Protein AF-A0AAD7MGI7-F1 (afdb_monomer)

pLDDT: mean 70.58, std 18.57, range [27.06, 91.81]

Structure (mmCIF, N/CA/C/O backbone):
data_AF-A0AAD7MGI7-F1
#
_entry.id   AF-A0AAD7MGI7-F1
#
loop_
_atom_site.group_PDB
_atom_site.id
_atom_site.type_symbol
_atom_site.label_atom_id
_atom_site.label_alt_id
_atom_site.label_comp_id
_atom_site.label_asym_id
_atom_site.label_entity_id
_atom_site.label_seq_id
_atom_site.pdbx_PDB_ins_code
_atom_site.Cartn_x
_atom_site.Cartn_y
_atom_site.Cartn_z
_atom_site.occupancy
_atom_site.B_iso_or_equiv
_atom_site.auth_seq_id
_atom_site.auth_comp_id
_atom_site.auth_asym_id
_atom_site.auth_atom_id
_atom_site.pdbx_PDB_model_num
ATOM 1 N N . MET A 1 1 ? 14.040 19.014 -82.767 1.00 42.22 1 MET A N 1
ATOM 2 C CA . MET A 1 1 ? 14.674 19.646 -81.588 1.00 42.22 1 MET A CA 1
ATOM 3 C C . MET A 1 1 ? 13.771 19.453 -80.372 1.00 42.22 1 MET A C 1
ATOM 5 O O . MET A 1 1 ? 12.705 20.051 -80.348 1.00 42.22 1 MET A O 1
ATOM 9 N N . PRO A 1 2 ? 14.133 18.595 -79.406 1.00 44.44 2 PRO A N 1
ATOM 10 C CA . PRO A 1 2 ? 13.416 18.462 -78.137 1.00 44.44 2 PRO A CA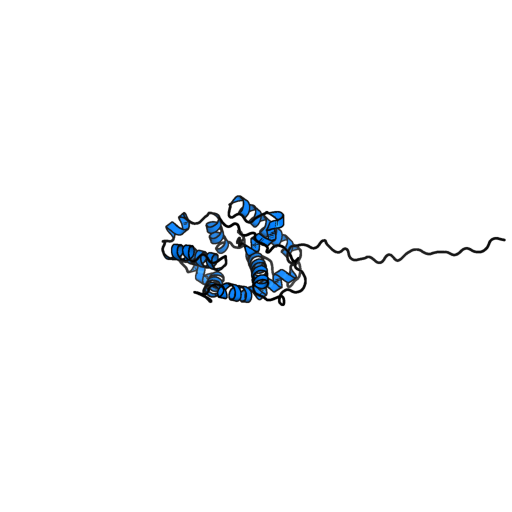 1
ATOM 11 C C . PRO A 1 2 ? 14.050 19.358 -77.050 1.00 44.44 2 PRO A C 1
ATOM 13 O O . PRO A 1 2 ? 15.279 19.468 -77.009 1.00 44.44 2 PRO A O 1
ATOM 16 N N . PRO A 1 3 ? 13.279 19.979 -76.136 1.00 37.91 3 PRO A N 1
ATOM 17 C CA . PRO A 1 3 ? 13.855 20.735 -75.034 1.00 37.91 3 PRO A CA 1
ATOM 18 C C . PRO A 1 3 ? 13.973 19.905 -73.741 1.00 37.91 3 PRO A C 1
ATOM 20 O O . PRO A 1 3 ? 13.001 19.416 -73.181 1.00 37.91 3 PRO A O 1
ATOM 23 N N . ARG A 1 4 ? 15.227 19.814 -73.284 1.00 35.62 4 ARG A N 1
ATOM 24 C CA . ARG A 1 4 ? 15.749 19.930 -71.906 1.00 35.62 4 ARG A CA 1
ATOM 25 C C . ARG A 1 4 ? 15.100 19.143 -70.744 1.00 35.62 4 ARG A C 1
ATOM 27 O O . ARG A 1 4 ? 14.071 19.507 -70.187 1.00 35.62 4 ARG A O 1
ATOM 34 N N . LYS A 1 5 ? 15.881 18.166 -70.258 1.00 40.53 5 LYS A N 1
ATOM 35 C CA . LYS A 1 5 ? 15.808 17.514 -68.937 1.00 40.53 5 LYS A CA 1
ATOM 36 C C . LYS A 1 5 ? 15.806 18.530 -67.778 1.00 40.53 5 LYS A C 1
ATOM 38 O O . LYS A 1 5 ? 16.633 19.441 -67.761 1.00 40.53 5 LYS A O 1
ATOM 43 N N . LYS A 1 6 ? 14.991 18.279 -66.747 1.00 39.22 6 LYS A N 1
ATOM 44 C CA . LYS A 1 6 ? 15.257 18.700 -65.359 1.00 39.22 6 LYS A CA 1
ATOM 45 C C . LYS A 1 6 ? 15.211 17.472 -64.446 1.00 39.22 6 LYS A C 1
ATOM 47 O O . LYS A 1 6 ? 14.197 16.786 -64.380 1.00 39.22 6 LYS A O 1
ATOM 52 N N . GLN A 1 7 ? 16.331 17.203 -63.775 1.00 35.44 7 GLN A N 1
ATOM 53 C CA . GLN A 1 7 ? 16.455 16.251 -62.670 1.00 35.44 7 GLN A CA 1
ATOM 54 C C . GLN A 1 7 ? 15.623 16.726 -61.470 1.00 35.44 7 GLN A C 1
ATOM 56 O O . GLN A 1 7 ? 15.672 17.903 -61.117 1.00 35.44 7 GLN A O 1
ATOM 61 N N . LYS A 1 8 ? 14.922 15.801 -60.806 1.00 33.66 8 LYS A N 1
ATOM 62 C CA . LYS A 1 8 ? 14.479 15.951 -59.414 1.00 33.66 8 LYS A CA 1
ATOM 63 C C . LYS A 1 8 ? 15.204 14.894 -58.586 1.00 33.66 8 LYS A C 1
ATOM 65 O O . LYS A 1 8 ? 14.991 13.701 -58.774 1.00 33.66 8 LYS A O 1
ATOM 70 N N . THR A 1 9 ? 16.105 15.354 -57.731 1.00 31.95 9 THR A N 1
ATOM 71 C CA . THR A 1 9 ? 16.811 14.563 -56.723 1.00 31.95 9 THR A CA 1
ATOM 72 C C . THR A 1 9 ? 15.870 14.226 -55.570 1.00 31.95 9 THR A C 1
ATOM 74 O O . THR A 1 9 ? 15.096 15.071 -55.121 1.00 31.95 9 THR A O 1
ATOM 77 N N . ALA A 1 10 ? 15.946 12.979 -55.114 1.00 33.56 10 ALA A N 1
ATOM 78 C CA . ALA A 1 10 ? 15.315 12.476 -53.903 1.00 33.56 10 ALA A CA 1
ATOM 79 C C . ALA A 1 10 ? 16.153 12.803 -52.652 1.00 33.56 10 ALA A C 1
ATOM 81 O O . ALA A 1 10 ? 17.334 13.125 -52.766 1.00 33.56 10 ALA A O 1
ATOM 82 N N . SER A 1 11 ? 15.533 12.582 -51.489 1.00 30.45 11 SER A N 1
ATOM 83 C CA . SER A 1 11 ? 16.108 12.441 -50.139 1.00 30.45 11 SER A CA 1
ATOM 84 C C . SER A 1 11 ? 15.842 13.609 -49.189 1.00 30.45 11 SER A C 1
ATOM 86 O O . SER A 1 11 ? 16.275 14.736 -49.407 1.00 30.45 11 SER A O 1
ATOM 88 N N . GLY A 1 12 ? 15.125 13.292 -48.108 1.00 27.48 12 GLY A N 1
ATOM 89 C CA . GLY A 1 12 ? 14.870 14.197 -46.992 1.00 27.48 12 GLY A CA 1
ATOM 90 C C . GLY A 1 12 ? 13.620 13.872 -46.171 1.00 27.48 12 GLY A C 1
ATOM 91 O O . GLY A 1 12 ? 12.964 14.800 -45.708 1.00 27.48 12 GLY A O 1
ATOM 92 N N . SER A 1 13 ? 13.244 12.598 -45.987 1.00 31.80 13 SER A N 1
ATOM 93 C CA . SER A 1 13 ? 12.186 12.254 -45.026 1.00 31.80 13 SER A CA 1
ATOM 94 C C . SER A 1 13 ? 12.749 12.301 -43.610 1.00 31.80 13 SER A C 1
ATOM 96 O O . SER A 1 13 ? 13.390 11.372 -43.128 1.00 31.80 13 SER A O 1
ATOM 98 N N . LYS A 1 14 ? 12.512 13.447 -42.975 1.00 30.83 14 LYS A N 1
ATOM 99 C CA . LYS A 1 14 ? 12.688 13.728 -41.553 1.00 30.83 14 LYS A CA 1
ATOM 100 C C . LYS A 1 14 ? 11.911 12.688 -40.738 1.00 30.83 14 LYS A C 1
ATOM 102 O O . LYS A 1 14 ? 10.694 12.595 -40.866 1.00 30.83 14 LYS A O 1
ATOM 107 N N . ALA A 1 15 ? 12.623 11.910 -39.927 1.00 30.61 15 ALA A N 1
ATOM 108 C CA . ALA A 1 15 ? 12.025 10.990 -38.971 1.00 30.61 15 ALA A CA 1
ATOM 109 C C . ALA A 1 15 ? 11.165 11.780 -37.971 1.00 30.61 15 ALA A C 1
ATOM 111 O O . ALA A 1 15 ? 11.670 12.597 -37.201 1.00 30.61 15 ALA A O 1
ATOM 112 N N . THR A 1 16 ? 9.855 11.565 -38.017 1.00 32.03 16 THR A N 1
ATOM 113 C CA . THR A 1 16 ? 8.923 11.931 -36.949 1.00 32.03 16 THR A CA 1
ATOM 114 C C . THR A 1 16 ? 9.131 10.985 -35.766 1.00 32.03 16 THR A C 1
ATOM 116 O O . THR A 1 16 ? 9.222 9.775 -35.990 1.00 32.03 16 THR A O 1
ATOM 119 N N . PRO A 1 17 ? 9.191 11.486 -34.519 1.00 37.25 17 PRO A N 1
ATOM 120 C CA . PRO A 1 17 ? 9.257 10.618 -33.358 1.00 37.25 17 PRO A CA 1
ATOM 121 C C . PRO A 1 17 ? 7.913 9.898 -33.225 1.00 37.25 17 PRO A C 1
ATOM 123 O O . PRO A 1 17 ? 6.851 10.521 -33.237 1.00 37.25 17 PRO A O 1
ATOM 126 N N . VAL A 1 18 ? 7.979 8.572 -33.166 1.00 36.12 18 VAL A N 1
ATOM 127 C CA . VAL A 1 18 ? 6.843 7.686 -32.917 1.00 36.12 18 VAL A CA 1
ATOM 128 C C . VAL A 1 18 ? 6.299 8.034 -31.535 1.00 36.12 18 VAL A C 1
ATOM 130 O O . VAL A 1 18 ? 6.964 7.784 -30.534 1.00 36.12 18 VAL A O 1
ATOM 133 N N . SER A 1 19 ? 5.116 8.650 -31.471 1.00 37.88 19 SER A N 1
ATOM 134 C CA . SER A 1 19 ? 4.410 8.810 -30.204 1.00 37.88 19 SER A CA 1
ATOM 135 C C . SER A 1 19 ? 3.973 7.423 -29.749 1.00 37.88 19 SER A C 1
ATOM 137 O O . SER A 1 19 ? 3.127 6.794 -30.393 1.00 37.88 19 SER A O 1
ATOM 139 N N . GLU A 1 20 ? 4.571 6.930 -28.670 1.00 34.94 20 GLU A N 1
ATOM 140 C CA . GLU A 1 20 ? 4.068 5.751 -27.977 1.00 34.94 20 GLU A CA 1
ATOM 141 C C . GLU A 1 20 ? 2.578 5.958 -27.642 1.00 34.94 20 GLU A C 1
ATOM 143 O O . GLU A 1 20 ? 2.170 7.081 -27.323 1.00 34.94 20 GLU A O 1
ATOM 148 N N . PRO A 1 21 ? 1.733 4.917 -27.751 1.00 37.25 21 PRO A N 1
ATOM 149 C CA . PRO A 1 21 ? 0.331 5.033 -27.369 1.00 37.25 21 PRO A CA 1
ATOM 150 C C . PRO A 1 21 ? 0.250 5.512 -25.911 1.00 37.25 21 PRO A C 1
ATOM 152 O O . PRO A 1 21 ? 1.037 5.029 -25.091 1.00 37.25 21 PRO A O 1
ATOM 155 N N . PRO A 1 22 ? -0.675 6.430 -25.565 1.00 42.47 22 PRO A N 1
ATOM 156 C CA . PRO A 1 22 ? -0.759 6.976 -24.219 1.00 42.47 22 PRO A CA 1
ATOM 157 C C . PRO A 1 22 ? -0.944 5.821 -23.242 1.00 42.47 22 PRO A C 1
ATOM 159 O O . PRO A 1 22 ? -1.949 5.107 -23.252 1.00 42.47 22 PRO A O 1
ATOM 162 N N . THR A 1 23 ? 0.082 5.581 -22.435 1.00 54.16 23 THR A N 1
ATOM 163 C CA . THR A 1 23 ? 0.009 4.579 -21.391 1.00 54.16 23 THR A CA 1
ATOM 164 C C . THR A 1 23 ? -0.830 5.185 -20.276 1.00 54.16 23 THR A C 1
ATOM 166 O O . THR A 1 23 ? -0.406 6.088 -19.575 1.00 54.16 23 THR A O 1
ATOM 169 N N . ASP A 1 24 ? -2.050 4.680 -20.094 1.00 70.44 24 ASP A N 1
ATOM 170 C CA . ASP A 1 24 ? -2.966 5.081 -19.012 1.00 70.44 24 ASP A CA 1
ATOM 171 C C . ASP A 1 24 ? -2.383 4.972 -17.589 1.00 70.44 24 ASP A C 1
ATOM 173 O O . ASP A 1 24 ? -2.993 5.419 -16.616 1.00 70.44 24 ASP A O 1
ATOM 177 N N . PHE A 1 25 ? -1.225 4.331 -17.446 1.00 81.50 25 PHE A N 1
ATOM 178 C CA . PHE A 1 25 ? -0.554 4.150 -16.174 1.00 81.50 25 PHE A CA 1
ATOM 179 C C . PHE A 1 25 ? 0.445 5.293 -15.933 1.00 81.50 25 PHE A C 1
ATOM 181 O O . PHE A 1 25 ? 1.212 5.591 -16.844 1.00 81.50 25 PHE A O 1
ATOM 188 N N . PRO A 1 26 ? 0.502 5.879 -14.720 1.00 85.62 26 PRO A N 1
ATOM 189 C CA . PRO A 1 26 ? 1.427 6.963 -14.395 1.00 85.62 26 PRO A CA 1
ATOM 190 C C . PRO A 1 26 ? 2.874 6.675 -14.813 1.00 85.62 26 PRO A C 1
ATOM 192 O O . PRO A 1 26 ? 3.389 5.584 -14.550 1.00 85.62 26 PRO A O 1
ATOM 195 N N . SER A 1 27 ? 3.530 7.666 -15.424 1.00 87.75 27 SER A N 1
ATOM 196 C CA . SER A 1 27 ? 4.950 7.589 -15.776 1.00 87.75 27 SER A CA 1
ATOM 197 C C . SER A 1 27 ? 5.830 7.457 -14.527 1.00 87.75 27 SER A C 1
ATOM 199 O O . SER A 1 27 ? 5.437 7.854 -13.426 1.00 87.75 27 SER A O 1
ATOM 201 N N . ALA A 1 28 ? 7.047 6.925 -14.683 1.00 86.19 28 ALA A N 1
ATOM 202 C CA . ALA A 1 28 ? 7.986 6.773 -13.569 1.00 86.19 28 ALA A CA 1
ATOM 203 C C . ALA A 1 28 ? 8.279 8.116 -12.870 1.00 86.19 28 ALA A C 1
ATOM 205 O O . ALA A 1 28 ? 8.269 8.182 -11.644 1.00 86.19 28 ALA A O 1
ATOM 206 N N . ALA A 1 29 ? 8.440 9.201 -13.637 1.00 85.69 29 ALA A N 1
ATOM 207 C CA . ALA A 1 29 ? 8.654 10.545 -13.097 1.00 85.69 29 ALA A CA 1
ATOM 208 C C . ALA A 1 29 ? 7.464 11.034 -12.254 1.00 85.69 29 ALA A C 1
ATOM 210 O O . ALA A 1 29 ? 7.646 11.585 -11.165 1.00 85.69 29 ALA A O 1
ATOM 211 N N . LEU A 1 30 ? 6.236 10.785 -12.723 1.00 87.62 30 LEU A N 1
ATOM 212 C CA . LEU A 1 30 ? 5.025 11.132 -11.985 1.00 87.62 30 LEU A CA 1
ATOM 213 C C . LEU A 1 30 ? 4.899 10.318 -10.692 1.00 87.62 30 LEU A C 1
ATOM 215 O O . LEU A 1 30 ? 4.520 10.868 -9.658 1.00 87.62 30 LEU A O 1
ATOM 219 N N . LEU A 1 31 ? 5.231 9.025 -10.734 1.00 89.75 31 LEU A N 1
ATOM 220 C CA . LEU A 1 31 ? 5.230 8.164 -9.553 1.00 89.75 31 LEU A CA 1
ATOM 221 C C . LEU A 1 31 ? 6.250 8.640 -8.512 1.00 89.75 31 LEU A C 1
ATOM 223 O O . LEU A 1 31 ? 5.910 8.696 -7.332 1.00 89.75 31 LEU A O 1
ATOM 227 N N . THR A 1 32 ? 7.462 9.019 -8.927 1.00 89.44 32 THR A N 1
ATOM 228 C CA . THR A 1 32 ? 8.490 9.556 -8.021 1.00 89.44 32 THR A CA 1
ATOM 229 C C . THR A 1 32 ? 8.020 10.848 -7.357 1.00 89.44 32 THR A C 1
ATOM 231 O O . THR A 1 32 ? 8.007 10.937 -6.130 1.00 89.44 32 THR A O 1
ATOM 234 N N . ARG A 1 33 ? 7.516 11.814 -8.137 1.00 89.00 33 ARG A N 1
ATOM 235 C CA . ARG A 1 33 ? 6.973 13.075 -7.599 1.00 89.00 33 ARG A CA 1
ATOM 236 C C . ARG A 1 33 ? 5.797 12.838 -6.648 1.00 89.00 33 ARG A C 1
ATOM 238 O O . ARG A 1 33 ? 5.669 13.500 -5.620 1.00 89.00 33 ARG A O 1
ATOM 245 N N . ALA A 1 34 ? 4.918 11.893 -6.975 1.00 89.00 34 ALA A N 1
ATOM 246 C CA . ALA A 1 34 ? 3.800 11.541 -6.108 1.00 89.00 34 ALA A CA 1
ATOM 247 C C . ALA A 1 34 ? 4.263 10.893 -4.797 1.00 89.00 34 ALA A C 1
ATOM 249 O O . ALA A 1 34 ? 3.661 11.137 -3.751 1.00 89.00 34 ALA A O 1
ATOM 250 N N . LEU A 1 35 ? 5.331 10.094 -4.838 1.00 89.94 35 LEU A N 1
ATOM 251 C CA . LEU A 1 35 ? 5.918 9.481 -3.652 1.00 89.94 35 LEU A CA 1
ATOM 252 C C . LEU A 1 35 ? 6.493 10.536 -2.695 1.00 89.94 35 LEU A C 1
ATOM 254 O O . LEU A 1 35 ? 6.262 10.439 -1.492 1.00 89.94 35 LEU A O 1
ATOM 258 N N . GLU A 1 36 ? 7.158 11.572 -3.210 1.00 89.69 36 GLU A N 1
ATOM 259 C CA . GLU A 1 36 ? 7.633 12.716 -2.408 1.00 89.69 36 GLU A CA 1
ATOM 260 C C . GLU A 1 36 ? 6.476 13.474 -1.738 1.00 89.69 36 GLU A C 1
ATOM 262 O O . GLU A 1 36 ? 6.577 13.925 -0.598 1.00 89.69 36 GLU A O 1
ATOM 267 N N . GLN A 1 37 ? 5.336 13.563 -2.423 1.00 89.31 37 GLN A N 1
ATOM 268 C CA . GLN A 1 37 ? 4.115 14.208 -1.934 1.00 89.31 37 GLN A CA 1
ATOM 269 C C . GLN A 1 37 ? 3.265 13.304 -1.018 1.00 89.31 37 GLN A C 1
ATOM 271 O O . GLN A 1 37 ? 2.213 13.733 -0.531 1.00 89.31 37 GLN A O 1
ATOM 276 N N . TYR A 1 38 ? 3.686 12.065 -0.744 1.00 90.69 38 TYR A N 1
ATOM 277 C CA . TYR A 1 38 ? 2.930 11.118 0.084 1.00 90.69 38 TYR A CA 1
ATOM 278 C C . TYR A 1 38 ? 2.583 11.652 1.491 1.00 90.69 38 TYR A C 1
ATOM 280 O O . TYR A 1 38 ? 1.422 11.518 1.889 1.00 90.69 38 TYR A O 1
ATOM 288 N N . PRO A 1 39 ? 3.487 12.325 2.239 1.00 89.94 39 PRO A N 1
ATOM 289 C CA . PRO A 1 39 ? 3.137 12.905 3.540 1.00 89.94 39 PRO A CA 1
ATOM 290 C C . PRO A 1 39 ? 2.038 13.973 3.440 1.00 89.94 39 PRO A C 1
ATOM 292 O O . PRO A 1 39 ? 1.142 14.041 4.286 1.00 89.94 39 PRO A O 1
ATOM 295 N N . HIS A 1 40 ? 2.060 14.779 2.374 1.00 88.25 40 HIS A N 1
ATOM 296 C CA . HIS A 1 40 ? 1.028 15.780 2.120 1.00 88.25 40 HIS A CA 1
ATOM 297 C C . HIS A 1 40 ? -0.318 15.118 1.795 1.00 88.25 40 HIS A C 1
ATOM 299 O O . HIS A 1 40 ? -1.343 15.464 2.389 1.00 88.25 40 HIS A O 1
ATOM 305 N N . ALA A 1 41 ? -0.310 14.099 0.931 1.00 88.50 41 ALA A N 1
ATOM 306 C CA . ALA A 1 41 ? -1.485 13.288 0.626 1.00 88.50 41 ALA A CA 1
ATOM 307 C C . ALA A 1 41 ? -2.084 12.646 1.892 1.00 88.50 41 ALA A C 1
ATOM 309 O O . ALA A 1 41 ? -3.298 12.695 2.100 1.00 88.50 41 ALA A O 1
ATOM 310 N N . LEU A 1 42 ? -1.256 12.104 2.788 1.00 88.38 42 LEU A N 1
ATOM 311 C CA . LEU A 1 42 ? -1.724 11.571 4.068 1.00 88.38 42 LEU A CA 1
ATOM 312 C C . LEU A 1 42 ? -2.387 12.635 4.938 1.00 88.38 42 LEU A C 1
ATOM 314 O O . LEU A 1 42 ? -3.449 12.366 5.493 1.00 88.38 42 LEU A O 1
ATOM 318 N N . SER A 1 43 ? -1.816 13.839 5.032 1.00 87.50 43 SER A N 1
ATOM 319 C CA . SER A 1 43 ? -2.428 14.942 5.784 1.00 87.50 43 SER A CA 1
ATOM 320 C C . SER A 1 43 ? -3.808 15.305 5.229 1.00 87.50 43 SER A C 1
ATOM 322 O O . SER A 1 43 ? -4.761 15.466 5.993 1.00 87.50 43 SER A O 1
ATOM 324 N N . LEU A 1 44 ? -3.954 15.365 3.900 1.00 87.69 44 LEU A N 1
ATOM 325 C CA . LEU A 1 44 ? -5.241 15.622 3.247 1.00 87.69 44 LEU A CA 1
ATOM 326 C C . LEU A 1 44 ? -6.265 14.523 3.553 1.00 87.69 44 LEU A C 1
ATOM 328 O O . LEU A 1 44 ? -7.394 14.831 3.932 1.00 87.69 44 LEU A O 1
ATOM 332 N N . ARG A 1 45 ? -5.867 13.248 3.456 1.00 85.62 45 ARG A N 1
ATOM 333 C CA . ARG A 1 45 ? -6.744 12.116 3.795 1.00 85.62 45 ARG A CA 1
ATOM 334 C C . ARG A 1 45 ? -7.107 12.101 5.278 1.00 85.62 45 ARG A C 1
ATOM 336 O O . ARG A 1 45 ? -8.242 11.795 5.625 1.00 85.62 45 ARG A O 1
ATOM 343 N N . SER A 1 46 ? -6.164 12.440 6.149 1.00 85.50 46 SER A N 1
ATOM 344 C CA . SER A 1 46 ? -6.371 12.471 7.596 1.00 85.50 46 SER A CA 1
ATOM 345 C C . SER A 1 46 ? -7.394 13.544 7.988 1.00 85.50 46 SER A C 1
ATOM 347 O O . SER A 1 46 ? -8.285 13.275 8.790 1.00 85.50 46 SER A O 1
ATOM 349 N N . LYS A 1 47 ? -7.370 14.711 7.329 1.00 82.69 47 LYS A N 1
ATOM 350 C CA . LYS A 1 47 ? -8.362 15.787 7.514 1.00 82.69 47 LYS A CA 1
ATOM 351 C C . LYS A 1 47 ? -9.788 15.411 7.090 1.00 82.69 47 LYS A C 1
ATOM 353 O O . LYS A 1 47 ? -10.727 16.034 7.575 1.00 82.69 47 LYS A O 1
ATOM 358 N N . GLU A 1 48 ? -9.984 14.396 6.240 1.00 80.25 48 GLU A N 1
ATOM 359 C CA . GLU A 1 48 ? -11.335 13.878 5.953 1.00 80.25 48 GLU A CA 1
ATOM 360 C C . GLU A 1 48 ? -11.985 13.231 7.188 1.00 80.25 48 GLU A C 1
ATOM 362 O O . GLU A 1 48 ? -13.212 13.144 7.276 1.00 80.25 48 GLU A O 1
ATOM 367 N N . HIS A 1 49 ? -11.186 12.778 8.159 1.00 71.31 49 HIS A N 1
ATOM 368 C CA . HIS A 1 49 ? -11.685 12.195 9.401 1.00 71.31 49 HIS A CA 1
ATOM 369 C C . HIS A 1 49 ? -11.921 13.290 10.442 1.00 71.31 49 HIS A C 1
ATOM 371 O O . HIS A 1 49 ? -11.042 13.634 11.229 1.00 71.31 49 HIS A O 1
ATOM 377 N N . THR A 1 50 ? -13.152 13.798 10.491 1.00 62.12 50 THR A N 1
ATOM 378 C CA . THR A 1 50 ? -13.561 14.912 11.370 1.00 62.12 50 THR A CA 1
ATOM 379 C C . THR A 1 50 ? -13.314 14.678 12.863 1.00 62.12 50 THR A C 1
ATOM 381 O O . THR A 1 50 ? -13.138 15.636 13.607 1.00 62.12 50 THR A O 1
ATOM 384 N N . LYS A 1 51 ? -13.289 13.419 13.318 1.00 70.38 51 LYS A N 1
ATOM 385 C CA . LYS A 1 51 ? -13.101 13.067 14.737 1.00 70.38 51 LYS A CA 1
ATOM 386 C C . LYS A 1 51 ? -11.640 12.860 15.148 1.00 70.38 51 LYS A C 1
ATOM 388 O O . LYS A 1 51 ? -11.363 12.835 16.340 1.00 70.38 51 LYS A O 1
ATOM 393 N N . ALA A 1 52 ? -10.726 12.657 14.198 1.00 71.38 52 ALA A N 1
ATOM 394 C CA . ALA A 1 52 ? -9.342 12.286 14.498 1.00 71.38 52 ALA A CA 1
ATOM 395 C C . ALA A 1 52 ? -8.378 12.720 13.371 1.00 71.38 52 ALA A C 1
ATOM 397 O O . ALA A 1 52 ? -7.795 11.870 12.692 1.00 71.38 52 ALA A O 1
ATOM 398 N N . PRO A 1 53 ? -8.189 14.037 13.164 1.00 73.75 53 PRO A N 1
ATOM 399 C CA . PRO A 1 53 ? -7.515 14.582 11.984 1.00 73.75 53 PRO A CA 1
ATOM 400 C C . PRO A 1 53 ? -6.013 14.281 11.893 1.00 73.75 53 PRO A C 1
ATOM 402 O O . PRO A 1 53 ? -5.448 14.470 10.821 1.00 73.75 53 PRO A O 1
ATOM 405 N N . ASN A 1 54 ? -5.371 13.781 12.956 1.00 81.12 54 ASN A N 1
ATOM 406 C CA . ASN A 1 54 ? -3.942 13.413 12.978 1.00 81.12 54 ASN A CA 1
ATOM 407 C C . ASN A 1 54 ? -3.701 11.906 13.176 1.00 81.12 54 ASN A C 1
ATOM 409 O O . ASN A 1 54 ? -2.569 11.429 13.105 1.00 81.12 54 ASN A O 1
ATOM 413 N N . GLN A 1 55 ? -4.761 11.127 13.400 1.00 82.31 55 GLN A N 1
ATOM 414 C CA . GLN A 1 55 ? -4.615 9.714 13.738 1.00 82.31 55 GLN A CA 1
ATOM 415 C C . GLN A 1 55 ? -3.988 8.918 12.587 1.00 82.31 55 GLN A C 1
ATOM 417 O O . GLN A 1 55 ? -3.178 8.028 12.824 1.00 82.31 55 GLN A O 1
ATOM 422 N N . LEU A 1 56 ? -4.323 9.233 11.332 1.00 85.00 56 LEU A N 1
ATOM 423 C CA . LEU A 1 56 ? -3.760 8.512 10.190 1.00 85.00 56 LEU A CA 1
ATOM 424 C C . LEU A 1 56 ? -2.260 8.791 10.019 1.00 85.00 56 LEU A C 1
ATOM 426 O O . LEU A 1 56 ? -1.511 7.869 9.710 1.00 85.00 56 LEU A O 1
ATOM 430 N N . THR A 1 57 ? -1.819 10.030 10.247 1.00 86.69 57 THR A N 1
ATOM 431 C CA . THR A 1 57 ? -0.398 10.402 10.162 1.00 86.69 57 THR A CA 1
ATOM 432 C C . THR A 1 57 ? 0.432 9.738 11.258 1.00 86.69 57 THR A C 1
ATOM 434 O O . THR A 1 57 ? 1.518 9.240 10.978 1.00 86.69 57 THR A O 1
ATOM 437 N N . GLU A 1 58 ? -0.096 9.646 12.481 1.00 87.06 58 GLU A N 1
ATOM 438 C CA . GLU A 1 58 ? 0.564 8.938 13.588 1.00 87.06 58 GLU A CA 1
ATOM 439 C C . GLU A 1 58 ? 0.661 7.431 13.326 1.00 87.06 58 GLU A C 1
ATOM 441 O O . GLU A 1 58 ? 1.710 6.820 13.541 1.00 87.06 58 GLU A O 1
ATOM 446 N N . LEU A 1 59 ? -0.417 6.832 12.812 1.00 84.56 59 LEU A N 1
ATOM 447 C CA . LEU A 1 59 ? -0.449 5.416 12.453 1.00 84.56 59 LEU A CA 1
ATOM 448 C C . LEU A 1 59 ? 0.510 5.090 11.299 1.00 84.56 59 LEU A C 1
ATOM 450 O O . LEU A 1 59 ? 1.103 4.013 11.285 1.00 84.56 59 LEU A O 1
ATOM 454 N N . ASP A 1 60 ? 0.681 5.999 10.336 1.00 87.31 60 ASP A N 1
ATOM 455 C CA . ASP A 1 60 ? 1.641 5.812 9.244 1.00 87.31 60 ASP A CA 1
ATOM 456 C C . ASP A 1 60 ? 3.093 5.967 9.717 1.00 87.31 60 ASP A C 1
ATOM 458 O O . ASP A 1 60 ? 3.939 5.146 9.366 1.00 87.31 60 ASP A O 1
ATOM 462 N N . ALA A 1 61 ? 3.370 6.935 10.598 1.00 86.38 61 ALA A N 1
ATOM 463 C CA . ALA A 1 61 ? 4.682 7.082 11.231 1.00 86.38 61 ALA A CA 1
ATOM 464 C C . ALA A 1 61 ? 5.059 5.830 12.043 1.00 86.38 61 ALA A C 1
ATOM 466 O O . ALA A 1 61 ? 6.181 5.321 11.945 1.00 86.38 61 ALA A O 1
ATOM 467 N N . TRP A 1 62 ? 4.097 5.281 12.792 1.00 83.81 62 TRP A N 1
ATOM 468 C CA . TRP A 1 62 ? 4.244 3.991 13.464 1.00 83.81 62 TRP A CA 1
ATOM 469 C C . TRP A 1 62 ? 4.550 2.865 12.469 1.00 83.81 62 TRP A C 1
ATOM 471 O O . TRP A 1 62 ? 5.453 2.066 12.707 1.00 83.81 62 TRP A O 1
ATOM 481 N N . LEU A 1 63 ? 3.869 2.836 11.319 1.00 79.69 63 LEU A N 1
ATOM 482 C CA . LEU A 1 63 ? 4.098 1.831 10.283 1.00 79.69 63 LEU A CA 1
ATOM 483 C C . LEU A 1 63 ? 5.513 1.891 9.705 1.00 79.69 63 LEU A C 1
ATOM 485 O O . LEU A 1 63 ? 6.113 0.857 9.418 1.00 79.69 63 LEU A O 1
ATOM 489 N N . THR A 1 64 ? 6.050 3.091 9.506 1.00 80.31 64 THR A N 1
ATOM 490 C CA . THR A 1 64 ? 7.411 3.268 8.986 1.00 80.31 64 THR A CA 1
ATOM 491 C C . THR A 1 64 ? 8.489 2.901 9.998 1.00 80.31 64 THR A C 1
ATOM 493 O O . THR A 1 64 ? 9.584 2.518 9.597 1.00 80.31 64 THR A O 1
ATOM 496 N N . ASN A 1 65 ? 8.181 2.947 11.294 1.00 83.06 65 ASN A N 1
ATOM 497 C CA . ASN A 1 65 ? 9.129 2.608 12.345 1.00 83.06 65 ASN A CA 1
ATOM 498 C C . ASN A 1 65 ? 9.201 1.078 12.538 1.00 83.06 65 ASN A C 1
ATOM 500 O O . ASN A 1 65 ? 8.406 0.470 13.256 1.00 83.06 65 ASN A O 1
ATOM 504 N N . THR A 1 66 ? 10.141 0.428 11.848 1.00 73.56 66 THR A N 1
ATOM 505 C CA . THR A 1 66 ? 10.385 -1.025 11.933 1.00 73.56 66 THR A CA 1
ATOM 506 C C . THR A 1 66 ? 10.783 -1.482 13.332 1.00 73.56 66 THR A C 1
ATOM 508 O O . THR A 1 66 ? 10.333 -2.538 13.762 1.00 73.56 66 THR A O 1
ATOM 511 N N . GLU A 1 67 ? 11.578 -0.690 14.049 1.00 72.06 67 GLU A N 1
ATOM 512 C CA . GLU A 1 67 ? 12.073 -1.023 15.391 1.00 72.06 67 GLU A CA 1
ATOM 513 C C . GLU A 1 67 ? 10.938 -1.033 16.412 1.00 72.06 67 GLU A C 1
ATOM 515 O O . GLU A 1 67 ? 10.762 -2.001 17.150 1.00 72.06 67 GLU A O 1
ATOM 520 N N . LYS A 1 68 ? 10.094 0.004 16.386 1.00 71.94 68 LYS A N 1
ATOM 521 C CA . LYS A 1 68 ? 8.915 0.098 17.249 1.00 71.94 68 LYS A CA 1
ATOM 522 C C . LYS A 1 68 ? 7.935 -1.044 16.987 1.00 71.94 68 LYS A C 1
ATOM 524 O O . LYS A 1 68 ? 7.378 -1.591 17.929 1.00 71.94 68 LYS A O 1
ATOM 529 N N . ARG A 1 69 ? 7.768 -1.450 15.724 1.00 72.94 69 ARG A N 1
ATOM 530 C CA . ARG A 1 69 ? 6.938 -2.613 15.373 1.00 72.94 69 ARG A CA 1
ATOM 531 C C . ARG A 1 69 ? 7.542 -3.930 15.850 1.00 72.94 69 ARG A C 1
ATOM 533 O O . ARG A 1 69 ? 6.804 -4.781 16.325 1.00 72.94 69 ARG A O 1
ATOM 540 N N . ALA A 1 70 ? 8.856 -4.107 15.735 1.00 67.44 70 ALA A N 1
ATOM 541 C CA . ALA A 1 70 ? 9.532 -5.316 16.205 1.00 67.44 70 ALA A CA 1
ATOM 542 C C . ALA A 1 70 ? 9.479 -5.456 17.737 1.00 67.44 70 ALA A C 1
ATOM 544 O O . ALA A 1 70 ? 9.440 -6.572 18.247 1.00 67.44 70 ALA A O 1
ATOM 545 N N . ALA A 1 71 ? 9.443 -4.330 18.455 1.00 68.25 71 ALA A N 1
ATOM 546 C CA . ALA A 1 71 ? 9.295 -4.286 19.906 1.00 68.25 71 ALA A CA 1
ATOM 547 C C . ALA A 1 71 ? 7.845 -4.492 20.389 1.00 68.25 71 ALA A C 1
ATOM 549 O O . ALA A 1 71 ? 7.623 -4.745 21.574 1.00 68.25 71 ALA A O 1
ATOM 550 N N . GLU A 1 72 ? 6.851 -4.371 19.505 1.00 69.31 72 GLU A N 1
ATOM 551 C CA . GLU A 1 72 ? 5.445 -4.505 19.872 1.00 69.31 72 GLU A CA 1
ATOM 552 C C . GLU A 1 72 ? 4.957 -5.956 19.846 1.00 69.31 72 GLU A C 1
ATOM 554 O O . GLU A 1 72 ? 5.327 -6.780 19.009 1.00 69.31 72 GLU A O 1
ATOM 559 N N . GLN A 1 73 ? 4.055 -6.263 20.777 1.00 62.31 73 GLN A N 1
ATOM 560 C CA . GLN A 1 73 ? 3.378 -7.553 20.833 1.00 62.31 73 GLN A CA 1
ATOM 561 C C . GLN A 1 73 ? 2.502 -7.749 19.587 1.00 62.31 73 GLN A C 1
ATOM 563 O O . GLN A 1 73 ? 1.889 -6.804 19.084 1.00 62.31 73 GLN A O 1
ATOM 568 N N . SER A 1 74 ? 2.379 -9.002 19.130 1.00 66.62 74 SER A N 1
ATOM 569 C CA . SER A 1 74 ? 1.572 -9.380 17.953 1.00 66.62 74 SER A CA 1
ATOM 570 C C . SER A 1 74 ? 0.147 -8.796 17.991 1.00 66.62 74 SER A C 1
ATOM 572 O O . SER A 1 74 ? -0.337 -8.278 16.983 1.00 66.62 74 SER A O 1
ATOM 574 N N . CYS A 1 75 ? -0.446 -8.735 19.190 1.00 55.22 75 CYS A N 1
ATOM 575 C CA . CYS A 1 75 ? -1.781 -8.192 19.443 1.00 55.22 75 CYS A CA 1
ATOM 576 C C . CYS A 1 75 ? -1.943 -6.695 19.223 1.00 55.22 75 CYS A C 1
ATOM 578 O O . CYS A 1 75 ? -3.003 -6.244 18.780 1.00 55.22 75 CYS A O 1
ATOM 580 N N . ILE A 1 76 ? -0.898 -5.921 19.480 1.00 64.06 76 ILE A N 1
ATOM 581 C CA . ILE A 1 76 ? -0.903 -4.481 19.243 1.00 64.06 76 ILE A CA 1
ATOM 582 C C . ILE A 1 76 ? -0.659 -4.222 17.753 1.00 64.06 76 ILE A C 1
ATOM 584 O O . ILE A 1 76 ? -1.322 -3.365 17.163 1.00 64.06 76 ILE A O 1
ATOM 588 N N . LEU A 1 77 ? 0.189 -5.035 17.114 1.00 67.62 77 LEU A N 1
ATOM 589 C CA . LEU A 1 77 ? 0.484 -4.949 15.683 1.00 67.62 77 LEU A CA 1
ATOM 590 C C . LEU A 1 77 ? -0.769 -5.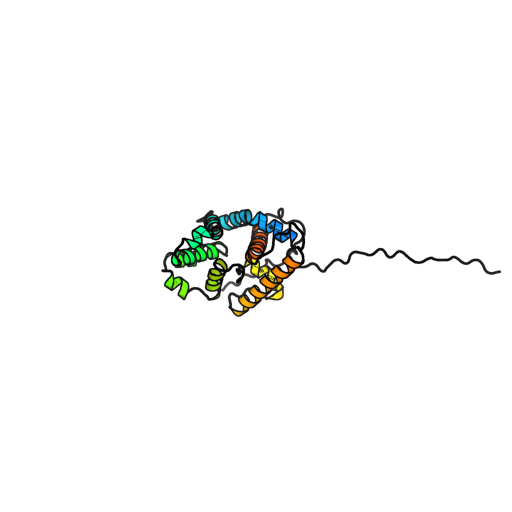151 14.821 1.00 67.62 77 LEU A C 1
ATOM 592 O O . LEU A 1 77 ? -1.013 -4.367 13.901 1.00 67.62 77 LEU A O 1
ATOM 596 N N . SER A 1 78 ? -1.591 -6.161 15.113 1.00 68.50 78 SER A N 1
ATOM 597 C CA . SER A 1 78 ? -2.787 -6.467 14.317 1.00 68.50 78 SER A CA 1
ATOM 598 C C . SER A 1 78 ? -3.900 -5.424 14.477 1.00 68.50 78 SER A C 1
ATOM 600 O O . SER A 1 78 ? -4.484 -4.990 13.477 1.00 68.50 78 SER A O 1
ATOM 602 N N . ALA A 1 79 ? -4.170 -4.963 15.702 1.00 72.81 79 ALA A N 1
ATOM 603 C CA . ALA A 1 79 ? -5.189 -3.949 15.973 1.00 72.81 79 ALA A CA 1
ATOM 604 C C . ALA A 1 79 ? -4.791 -2.570 15.421 1.00 72.81 79 ALA A C 1
ATOM 606 O O . ALA A 1 79 ? -5.607 -1.892 14.787 1.00 72.81 79 ALA A O 1
ATOM 607 N N . THR A 1 80 ? -3.535 -2.163 15.616 1.00 77.38 80 THR A N 1
ATOM 608 C CA . THR A 1 80 ? -2.999 -0.884 15.120 1.00 77.38 80 THR A CA 1
ATOM 609 C C . THR A 1 80 ? -2.937 -0.870 13.597 1.00 77.38 80 THR A C 1
ATOM 611 O O . THR A 1 80 ? -3.376 0.100 12.973 1.00 77.38 80 THR A O 1
ATOM 614 N N . LEU A 1 81 ? -2.530 -1.977 12.969 1.00 77.69 81 LEU A N 1
ATOM 615 C CA . LEU A 1 81 ? -2.582 -2.116 11.516 1.00 77.69 81 LEU A CA 1
ATOM 616 C C . LEU A 1 81 ? -4.011 -2.032 10.976 1.00 77.69 81 LEU A C 1
ATOM 618 O O . LEU A 1 81 ? -4.250 -1.378 9.959 1.00 77.69 81 LEU A O 1
ATOM 622 N N . MET A 1 82 ? -4.970 -2.695 11.622 1.00 77.38 82 MET A N 1
ATOM 623 C CA . MET A 1 82 ? -6.356 -2.668 11.160 1.00 77.38 82 MET A CA 1
ATOM 624 C C . MET A 1 82 ? -6.939 -1.255 11.256 1.00 77.38 82 MET A C 1
ATOM 626 O O . MET A 1 82 ? -7.608 -0.807 10.323 1.00 77.38 82 MET A O 1
ATOM 630 N N . LYS A 1 83 ? -6.617 -0.519 12.328 1.00 80.44 83 LYS A N 1
ATOM 631 C CA . LYS A 1 83 ? -6.941 0.910 12.450 1.00 80.44 83 LYS A CA 1
ATOM 632 C C . LYS A 1 83 ? -6.312 1.717 11.315 1.00 80.44 83 LYS A C 1
ATOM 634 O O . LYS A 1 83 ? -7.039 2.422 10.624 1.00 80.44 83 LYS A O 1
ATOM 639 N N . TRP A 1 84 ? -5.013 1.554 11.051 1.00 84.44 84 TRP A N 1
ATOM 640 C CA . TRP A 1 84 ? -4.338 2.245 9.944 1.00 84.44 84 TRP A CA 1
ATOM 641 C C . TRP A 1 84 ? -5.014 1.955 8.602 1.00 84.44 84 TRP A C 1
ATOM 643 O O . TRP A 1 84 ? -5.359 2.879 7.869 1.00 84.44 84 TRP A O 1
ATOM 653 N N . LYS A 1 85 ? -5.296 0.682 8.305 1.00 80.25 85 LYS A N 1
ATOM 654 C CA . LYS A 1 85 ? -5.926 0.251 7.051 1.00 80.25 85 LYS A CA 1
ATOM 655 C C . LYS A 1 85 ? -7.326 0.839 6.868 1.00 80.25 85 LYS A C 1
ATOM 657 O O . LYS A 1 85 ? -7.655 1.315 5.781 1.00 80.25 85 LYS A O 1
ATOM 662 N N . LEU A 1 86 ? -8.148 0.805 7.915 1.00 78.31 86 LEU A N 1
ATOM 663 C CA . LEU A 1 86 ? -9.508 1.349 7.887 1.00 78.31 86 LEU A CA 1
ATOM 664 C C . LEU A 1 86 ? -9.512 2.878 7.776 1.00 78.31 86 LEU A C 1
ATOM 666 O O . LEU A 1 86 ? -10.357 3.426 7.068 1.00 78.31 86 LEU A O 1
ATOM 670 N N . SER A 1 87 ? -8.558 3.557 8.415 1.00 80.62 87 SER A N 1
ATOM 671 C CA . SER A 1 87 ? -8.401 5.012 8.322 1.00 80.62 87 SER A CA 1
ATOM 672 C C . SER A 1 87 ? -7.833 5.455 6.971 1.00 80.62 87 SER A C 1
ATOM 674 O O . SER A 1 87 ? -8.178 6.533 6.486 1.00 80.62 87 SER A O 1
ATOM 676 N N . ARG A 1 88 ? -7.013 4.621 6.316 1.00 79.19 88 ARG A N 1
ATOM 677 C CA . ARG A 1 88 ? -6.491 4.908 4.974 1.00 79.19 88 ARG A CA 1
ATOM 678 C C . ARG A 1 88 ? -7.548 4.784 3.887 1.00 79.19 88 ARG A C 1
ATOM 680 O O . ARG A 1 88 ? -7.475 5.524 2.917 1.00 79.19 88 ARG A O 1
ATOM 687 N N . GLY A 1 89 ? -8.513 3.876 4.030 1.00 75.75 89 GLY A N 1
ATOM 688 C CA . GLY A 1 89 ? -9.626 3.673 3.095 1.00 75.75 89 GLY A CA 1
ATOM 689 C C . GLY A 1 89 ? -10.802 4.635 3.313 1.00 75.75 89 GLY A C 1
ATOM 690 O O . GLY A 1 89 ? -10.668 5.686 3.940 1.00 75.75 89 GLY A O 1
ATOM 691 N N . LYS A 1 90 ? -11.985 4.273 2.797 1.00 67.50 90 LYS A N 1
ATOM 692 C CA . LYS A 1 90 ? -13.240 4.946 3.170 1.00 67.50 90 LYS A CA 1
ATOM 693 C C . LYS A 1 90 ? -13.475 4.738 4.668 1.00 67.50 90 LYS A C 1
ATOM 695 O O . LYS A 1 90 ? -13.519 3.590 5.104 1.00 67.50 90 LYS A O 1
ATOM 700 N N . SER A 1 91 ? -13.662 5.824 5.424 1.00 61.25 91 SER A N 1
ATOM 701 C CA . SER A 1 91 ? -13.919 5.756 6.867 1.00 61.25 91 SER A CA 1
ATOM 702 C C . SER A 1 91 ? -15.114 4.849 7.172 1.00 61.25 91 SER A C 1
ATOM 704 O O . SER A 1 91 ? -16.202 5.023 6.614 1.00 61.25 91 SER A O 1
ATOM 706 N N . ARG A 1 92 ? -14.902 3.855 8.042 1.00 67.19 92 ARG A N 1
ATOM 707 C CA . ARG A 1 92 ? -15.930 2.918 8.522 1.00 67.19 92 ARG A CA 1
ATOM 708 C C . ARG A 1 92 ? -15.941 2.942 10.054 1.00 67.19 92 ARG A C 1
ATOM 710 O O . ARG A 1 92 ? -15.371 2.042 10.673 1.00 67.19 92 ARG A O 1
ATOM 717 N N . PRO A 1 93 ? -16.563 3.961 10.678 1.00 64.75 93 PRO A N 1
ATOM 718 C CA . PRO A 1 93 ? -16.495 4.168 12.127 1.00 64.75 93 PRO A CA 1
ATOM 719 C C . PRO A 1 93 ? -17.019 2.968 12.927 1.00 64.75 93 PRO A C 1
ATOM 721 O O . PRO A 1 93 ? -16.426 2.611 13.940 1.00 64.75 93 PRO A O 1
ATOM 724 N N . THR A 1 94 ? -18.052 2.276 12.433 1.00 72.50 94 THR A N 1
ATOM 725 C CA . THR A 1 94 ? -18.585 1.054 13.059 1.00 72.50 94 THR A CA 1
ATOM 726 C C . THR A 1 94 ? -17.545 -0.069 13.121 1.00 72.50 94 THR A C 1
ATOM 728 O O . THR A 1 94 ? -17.412 -0.730 14.143 1.00 72.50 94 THR A O 1
ATOM 731 N N . LEU A 1 95 ? -16.753 -0.258 12.060 1.00 66.88 95 LEU A N 1
ATOM 732 C CA . LEU A 1 95 ? -15.691 -1.271 12.030 1.00 66.88 95 LEU A CA 1
ATOM 733 C C . LEU A 1 95 ? -14.505 -0.890 12.919 1.00 66.88 95 LEU A C 1
ATOM 735 O O . LEU A 1 95 ? -13.937 -1.764 13.563 1.00 66.88 95 LEU A O 1
ATOM 739 N N . LEU A 1 96 ? -14.154 0.397 12.998 1.00 71.06 96 LEU A N 1
ATOM 740 C CA . LEU A 1 96 ? -13.121 0.876 13.924 1.00 71.06 96 LEU A CA 1
ATOM 741 C C . LEU A 1 96 ? -13.524 0.649 15.389 1.00 71.06 96 LEU A C 1
ATOM 743 O O . LEU A 1 96 ? -12.698 0.198 16.180 1.00 71.06 96 LEU A O 1
ATOM 747 N N . GLY A 1 97 ? -14.794 0.896 15.730 1.00 72.50 97 GLY A N 1
ATOM 748 C CA . GLY A 1 97 ? -15.344 0.592 17.053 1.00 72.50 97 GLY A CA 1
ATOM 749 C C . GLY A 1 97 ? -15.292 -0.903 17.377 1.00 72.50 97 GLY A C 1
ATOM 750 O O . GLY A 1 97 ? -14.853 -1.279 18.459 1.00 72.50 97 GLY A O 1
ATOM 751 N N . LEU A 1 98 ? -15.636 -1.765 16.414 1.00 70.81 98 LEU A N 1
ATOM 752 C CA . LEU A 1 98 ? -15.529 -3.218 16.579 1.00 70.81 98 LEU A CA 1
ATOM 753 C C . LEU A 1 98 ? -14.078 -3.680 16.769 1.00 70.81 98 LEU A C 1
ATOM 755 O O . LEU A 1 98 ? -13.823 -4.525 17.618 1.00 70.81 98 LEU A O 1
ATOM 759 N N . VAL A 1 99 ? -13.115 -3.116 16.038 1.00 74.31 99 VAL A N 1
ATOM 760 C CA . VAL A 1 99 ? -11.687 -3.428 16.232 1.00 74.31 99 VAL A CA 1
ATOM 761 C C . VAL A 1 99 ? -11.200 -2.979 17.613 1.00 74.31 99 VAL A C 1
ATOM 763 O O . VAL A 1 99 ? -10.377 -3.658 18.212 1.00 74.31 99 VAL A O 1
ATOM 766 N N . ALA A 1 100 ? -11.701 -1.858 18.136 1.00 73.75 100 ALA A N 1
ATOM 767 C CA . ALA A 1 100 ? -11.345 -1.390 19.475 1.00 73.75 100 ALA A CA 1
ATOM 768 C C . ALA A 1 100 ? -11.980 -2.228 20.602 1.00 73.75 100 ALA A C 1
ATOM 770 O O . ALA A 1 100 ? -11.382 -2.350 21.665 1.00 73.75 100 ALA A O 1
ATOM 771 N N . ALA A 1 101 ? -13.168 -2.795 20.374 1.00 78.06 101 ALA A N 1
ATOM 772 C CA . ALA A 1 101 ? -13.941 -3.517 21.387 1.00 78.06 101 ALA A CA 1
ATOM 773 C C . ALA A 1 101 ? -13.657 -5.030 21.458 1.00 78.06 101 ALA A C 1
ATOM 775 O O . ALA A 1 101 ? -14.134 -5.686 22.381 1.00 78.06 101 ALA A O 1
ATOM 776 N N . ASN A 1 102 ? -12.929 -5.604 20.493 1.00 72.44 102 ASN A N 1
ATOM 777 C CA . ASN A 1 102 ? -12.705 -7.050 20.411 1.00 72.44 102 ASN A CA 1
ATOM 778 C C . ASN A 1 102 ? -11.242 -7.438 20.690 1.00 72.44 102 ASN A C 1
ATOM 780 O O . ASN A 1 102 ? -10.330 -6.737 20.252 1.00 72.44 102 ASN A O 1
ATOM 784 N N . PRO A 1 103 ? -10.990 -8.586 21.349 1.00 74.56 103 PRO A N 1
ATOM 785 C CA . PRO A 1 103 ? -9.646 -9.138 21.483 1.00 74.56 103 PRO A CA 1
ATOM 786 C C . PRO A 1 103 ? 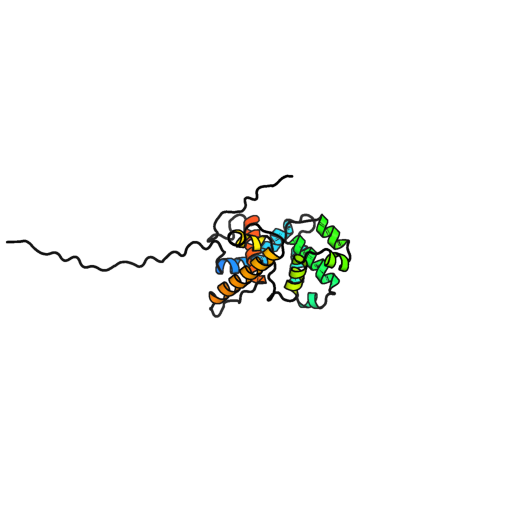-9.085 -9.577 20.122 1.00 74.56 103 PRO A C 1
ATOM 788 O O . PRO A 1 103 ? -9.825 -10.021 19.238 1.00 74.56 103 PRO A O 1
ATOM 791 N N . GLU A 1 104 ? -7.758 -9.523 19.972 1.00 66.38 104 GLU A N 1
ATOM 792 C CA . GLU A 1 104 ? -7.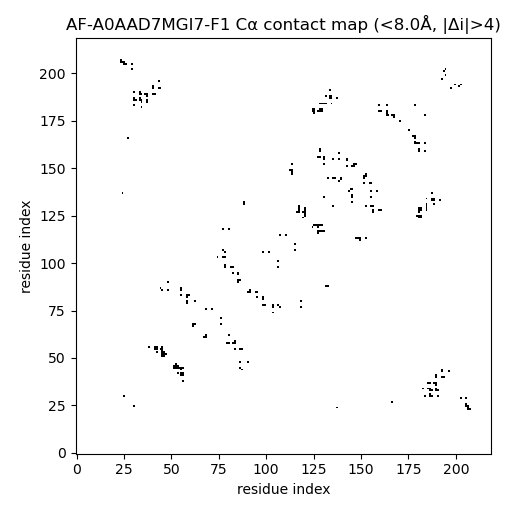067 -9.860 18.720 1.00 66.38 104 GLU A CA 1
ATOM 793 C C . GLU A 1 104 ? -7.477 -11.227 18.171 1.00 66.38 104 GLU A C 1
ATOM 795 O O . GLU A 1 104 ? -7.670 -11.366 16.970 1.00 66.38 104 GLU A O 1
ATOM 800 N N . THR A 1 105 ? -7.617 -12.247 19.014 1.00 68.88 105 THR A N 1
ATOM 801 C CA . THR A 1 105 ? -7.937 -13.604 18.550 1.00 68.88 105 THR A CA 1
ATOM 802 C C . THR A 1 105 ? -9.253 -13.644 17.772 1.00 68.88 105 THR A C 1
ATOM 804 O O . THR A 1 105 ? -9.370 -14.390 16.797 1.00 68.88 105 THR A O 1
ATOM 807 N N . LEU A 1 106 ? -10.222 -12.803 18.143 1.00 70.50 106 LEU A N 1
ATOM 808 C CA . LEU A 1 106 ? -11.472 -12.629 17.408 1.00 70.50 106 LEU A CA 1
ATOM 809 C C . LEU A 1 106 ? -11.276 -11.775 16.158 1.00 70.50 106 LEU A C 1
ATOM 811 O O . LEU A 1 106 ? -11.819 -12.118 15.112 1.00 70.50 106 LEU A O 1
ATOM 815 N N . ILE A 1 107 ? -10.444 -10.735 16.218 1.00 69.94 107 ILE A N 1
ATOM 816 C CA . ILE A 1 107 ? -10.088 -9.922 15.046 1.00 69.94 107 ILE A CA 1
ATOM 817 C C . ILE A 1 107 ? -9.375 -10.783 13.990 1.00 69.94 107 ILE A C 1
ATOM 819 O O . ILE A 1 107 ? -9.741 -10.754 12.820 1.00 69.94 107 ILE A O 1
ATOM 823 N N . LEU A 1 108 ? -8.411 -11.619 14.367 1.00 67.50 108 LEU A N 1
ATOM 824 C CA . LEU A 1 108 ? -7.700 -12.540 13.476 1.00 67.50 108 LEU A CA 1
ATOM 825 C C . LEU A 1 108 ? -8.615 -13.638 12.926 1.00 67.50 108 LEU A C 1
ATOM 827 O O . LEU A 1 108 ? -8.472 -14.040 11.771 1.00 67.50 108 LEU A O 1
ATOM 831 N N . LYS A 1 109 ? -9.581 -14.126 13.709 1.00 66.81 109 LYS A N 1
ATOM 832 C CA . LYS A 1 109 ? -10.581 -15.081 13.206 1.00 66.81 109 LYS A CA 1
ATOM 833 C C . LYS A 1 109 ? -11.557 -14.424 12.227 1.00 66.81 109 LYS A C 1
ATOM 835 O O . LYS A 1 109 ? -11.849 -15.017 11.194 1.00 66.81 109 LYS A O 1
ATOM 840 N N . ALA A 1 110 ? -12.005 -13.205 12.518 1.00 58.78 110 ALA A N 1
ATOM 841 C CA . ALA A 1 110 ? -12.985 -12.466 11.722 1.00 58.78 110 ALA A CA 1
ATOM 842 C C . ALA A 1 110 ? -12.378 -11.717 10.520 1.00 58.78 110 ALA A C 1
ATOM 844 O O . ALA A 1 110 ? -13.097 -11.318 9.604 1.00 58.78 110 ALA A O 1
ATOM 845 N N . THR A 1 111 ? -11.060 -11.507 10.493 1.00 67.00 111 THR A N 1
ATOM 846 C CA . THR A 1 111 ? -10.380 -10.846 9.375 1.00 67.00 111 THR A CA 1
ATOM 847 C C . THR A 1 111 ? -10.310 -11.770 8.167 1.00 67.00 111 THR A C 1
ATOM 849 O O . THR A 1 111 ? -9.880 -12.924 8.240 1.00 67.00 111 THR A O 1
ATOM 852 N N . SER A 1 112 ? -10.709 -11.233 7.014 1.00 66.25 112 SER A N 1
ATOM 853 C CA . SER A 1 112 ? -10.612 -11.942 5.742 1.00 66.25 112 SER A CA 1
ATOM 854 C C . SER A 1 112 ? -9.162 -12.320 5.431 1.00 66.25 112 SER A C 1
ATOM 856 O O . SER A 1 112 ? -8.216 -11.659 5.869 1.00 66.25 112 SER A O 1
ATOM 858 N N . THR A 1 113 ? -8.966 -13.348 4.606 1.00 65.88 113 THR A N 1
ATOM 859 C CA . THR A 1 113 ? -7.640 -13.748 4.105 1.00 65.88 113 THR A CA 1
ATOM 860 C C . THR A 1 113 ? -6.870 -12.561 3.516 1.00 65.88 113 THR A C 1
ATOM 862 O O . THR A 1 113 ? -5.665 -12.431 3.708 1.00 65.88 113 THR A O 1
ATOM 865 N N . LEU A 1 114 ? -7.574 -11.624 2.881 1.00 56.56 114 LEU A N 1
ATOM 866 C CA . LEU A 1 114 ? -7.013 -10.382 2.359 1.00 56.56 114 LEU A CA 1
ATOM 867 C C . LEU A 1 114 ? -6.503 -9.427 3.456 1.00 56.56 114 LEU A C 1
ATOM 869 O O . LEU A 1 114 ? -5.469 -8.778 3.292 1.00 56.56 114 LEU A O 1
ATOM 873 N N . ALA A 1 115 ? -7.211 -9.321 4.580 1.00 63.19 115 ALA A N 1
ATOM 874 C CA . ALA A 1 115 ? -6.748 -8.560 5.737 1.00 63.19 115 ALA A CA 1
ATOM 875 C C . ALA A 1 115 ? -5.545 -9.237 6.417 1.00 63.19 115 ALA A C 1
ATOM 877 O O . ALA A 1 115 ? -4.597 -8.546 6.775 1.00 63.19 115 ALA A O 1
ATOM 878 N N . LYS A 1 116 ? -5.504 -10.573 6.474 1.00 67.06 116 LYS A N 1
ATOM 879 C CA . LYS A 1 116 ? -4.331 -11.327 6.955 1.00 67.06 116 LYS A CA 1
ATOM 880 C C . LYS A 1 116 ? -3.105 -11.133 6.062 1.00 67.06 116 LYS A C 1
ATOM 882 O O . LYS A 1 116 ? -2.014 -10.889 6.559 1.00 67.06 116 LYS A O 1
ATOM 887 N N . ARG A 1 117 ? -3.273 -11.152 4.737 1.00 65.38 117 ARG A N 1
ATOM 888 C CA . ARG A 1 117 ? -2.179 -10.856 3.793 1.00 65.38 117 ARG A CA 1
ATOM 889 C C . ARG A 1 117 ? -1.632 -9.444 3.960 1.00 65.38 117 ARG A C 1
ATOM 891 O O . ARG A 1 117 ? -0.432 -9.254 3.879 1.00 65.38 117 ARG A O 1
ATOM 898 N N . SER A 1 118 ? -2.494 -8.480 4.273 1.00 62.12 118 SER A N 1
ATOM 899 C CA . SER A 1 118 ? -2.068 -7.121 4.615 1.00 62.12 118 SER A CA 1
ATOM 900 C C . SER A 1 118 ? -1.188 -7.057 5.864 1.00 62.12 118 SER A C 1
ATOM 902 O O . SER A 1 118 ? -0.329 -6.186 5.934 1.00 62.12 118 SER A O 1
ATOM 904 N N . LEU A 1 119 ? -1.412 -7.939 6.843 1.00 65.25 119 LEU A N 1
ATOM 905 C CA . LEU A 1 119 ? -0.542 -8.075 8.013 1.00 65.25 119 LEU A CA 1
ATOM 906 C C . LEU A 1 119 ? 0.810 -8.670 7.614 1.00 65.25 119 LEU A C 1
ATOM 908 O O . LEU A 1 119 ? 1.848 -8.123 7.976 1.00 65.25 119 LEU A O 1
ATOM 912 N N . LEU A 1 120 ? 0.798 -9.705 6.773 1.00 63.09 120 LEU A N 1
ATOM 913 C CA . LEU A 1 120 ? 2.017 -10.308 6.229 1.00 63.09 120 LEU A CA 1
ATOM 914 C C . LEU A 1 120 ? 2.822 -9.337 5.349 1.00 63.09 120 LEU A C 1
ATOM 916 O O . LEU A 1 120 ? 4.046 -9.358 5.404 1.00 63.09 120 LEU A O 1
ATOM 920 N N . THR A 1 121 ? 2.174 -8.436 4.601 1.00 64.25 121 THR A N 1
ATOM 921 C CA . THR A 1 121 ? 2.845 -7.355 3.852 1.00 64.25 121 THR A CA 1
ATOM 922 C C . THR A 1 121 ? 3.734 -6.497 4.750 1.00 64.25 121 THR A C 1
ATOM 924 O O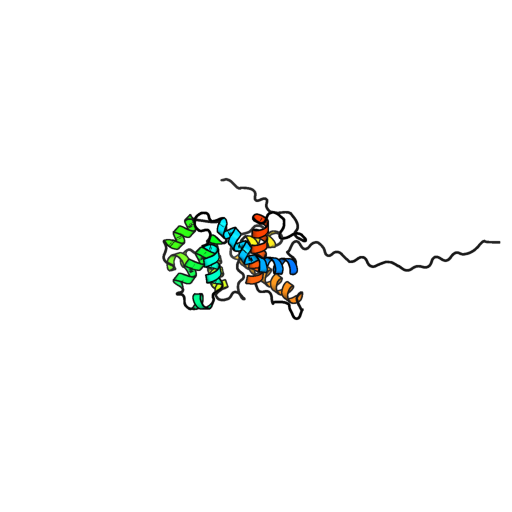 . THR A 1 121 ? 4.763 -6.017 4.300 1.00 64.25 121 THR A O 1
ATOM 927 N N . LEU A 1 122 ? 3.394 -6.299 6.024 1.00 65.69 122 LEU A N 1
ATOM 928 C CA . LEU A 1 122 ? 4.250 -5.512 6.912 1.00 65.69 122 LEU A CA 1
ATOM 929 C C . LEU A 1 122 ? 5.495 -6.252 7.381 1.00 65.69 122 LEU A C 1
ATOM 931 O O . LEU A 1 122 ? 6.496 -5.600 7.674 1.00 65.69 122 LEU A O 1
ATOM 935 N N . GLN A 1 123 ? 5.404 -7.577 7.473 1.00 62.47 123 GLN A N 1
ATOM 936 C CA . GLN A 1 123 ? 6.502 -8.458 7.863 1.00 62.47 123 GLN A CA 1
ATOM 937 C C . GLN A 1 123 ? 7.404 -8.786 6.666 1.00 62.47 123 GLN A C 1
ATOM 939 O O . GLN A 1 123 ? 8.602 -8.974 6.835 1.00 62.47 123 GLN A O 1
ATOM 944 N N . ALA A 1 124 ? 6.839 -8.812 5.456 1.00 63.53 124 ALA A N 1
ATOM 945 C CA . ALA A 1 124 ? 7.545 -9.084 4.210 1.00 63.53 124 ALA A CA 1
ATOM 946 C C . ALA A 1 124 ? 7.010 -8.195 3.063 1.00 63.53 124 ALA A C 1
ATOM 948 O O . ALA A 1 124 ? 6.353 -8.695 2.140 1.00 63.53 124 ALA A O 1
ATOM 949 N N . PRO A 1 125 ? 7.291 -6.875 3.079 1.00 59.00 125 PRO A N 1
ATOM 950 C CA . PRO A 1 125 ? 6.773 -5.927 2.080 1.00 59.00 125 PRO A CA 1
ATOM 951 C C . PRO A 1 125 ? 7.272 -6.214 0.663 1.00 59.00 125 PRO A C 1
ATOM 953 O O . PRO A 1 125 ? 6.624 -5.859 -0.321 1.00 59.00 125 PRO A O 1
ATOM 956 N N . HIS A 1 126 ? 8.402 -6.909 0.562 1.00 57.53 126 HIS A N 1
ATOM 957 C CA . HIS A 1 126 ? 8.992 -7.357 -0.695 1.00 57.53 126 HIS A CA 1
ATOM 958 C C . HIS A 1 126 ? 8.223 -8.531 -1.324 1.00 57.53 126 HIS A C 1
ATOM 960 O O . HIS A 1 126 ? 8.297 -8.725 -2.533 1.00 57.53 126 HIS A O 1
ATOM 966 N N . LEU A 1 127 ? 7.472 -9.300 -0.523 1.00 59.41 127 LEU A N 1
ATOM 967 C CA . LEU A 1 127 ? 6.804 -10.530 -0.960 1.00 59.41 127 LEU A CA 1
ATOM 968 C C . LEU A 1 127 ? 5.322 -10.319 -1.299 1.00 59.41 127 LEU A C 1
ATOM 970 O O . LEU A 1 127 ? 4.792 -10.992 -2.181 1.00 59.41 127 LEU A O 1
ATOM 974 N N . LEU A 1 128 ? 4.638 -9.403 -0.604 1.00 68.88 128 LEU A N 1
ATOM 975 C CA . LEU A 1 128 ? 3.191 -9.220 -0.737 1.00 68.88 128 LEU A CA 1
ATOM 976 C C . LEU A 1 128 ? 2.820 -7.739 -0.869 1.00 68.88 128 LEU A C 1
ATOM 978 O O . LEU A 1 128 ? 2.904 -7.016 0.122 1.00 68.88 128 LEU A O 1
ATOM 982 N N . PRO A 1 129 ? 2.339 -7.271 -2.035 1.00 81.19 129 PRO A N 1
ATOM 983 C CA . PRO A 1 129 ? 1.879 -5.896 -2.184 1.00 81.19 129 PRO A CA 1
ATOM 984 C C . PRO A 1 129 ? 0.612 -5.641 -1.361 1.00 81.19 129 PRO A C 1
ATOM 986 O O . PRO A 1 129 ? -0.297 -6.481 -1.285 1.00 81.19 129 PRO A O 1
ATOM 989 N N . PHE A 1 130 ? 0.537 -4.445 -0.778 1.00 83.38 130 PHE A N 1
ATOM 990 C CA . PHE A 1 130 ? -0.682 -3.949 -0.153 1.00 83.38 130 PHE A CA 1
ATOM 991 C C . PHE A 1 130 ? -1.702 -3.577 -1.236 1.00 83.38 130 PHE A C 1
ATOM 993 O O . PHE A 1 130 ? -1.372 -2.920 -2.218 1.00 83.38 130 PHE A O 1
ATOM 1000 N N . MET A 1 131 ? -2.954 -3.999 -1.057 1.00 84.31 131 MET A N 1
ATOM 1001 C CA . MET A 1 131 ? -4.049 -3.659 -1.968 1.00 84.31 131 MET A CA 1
ATOM 1002 C C . MET A 1 131 ? -4.931 -2.586 -1.327 1.00 84.31 131 MET A C 1
ATOM 1004 O O . MET A 1 131 ? -5.797 -2.905 -0.507 1.00 84.31 131 MET A O 1
ATOM 1008 N N . SER A 1 132 ? -4.689 -1.325 -1.690 1.00 85.69 132 SER A N 1
ATOM 1009 C CA . SER A 1 132 ? -5.626 -0.216 -1.479 1.00 85.69 132 SER A CA 1
ATOM 1010 C C . SER A 1 132 ? -6.612 -0.121 -2.641 1.00 85.69 132 SER A C 1
ATOM 1012 O O . SER A 1 132 ? -6.323 -0.575 -3.751 1.00 85.69 132 SER A O 1
ATOM 1014 N N . ASP A 1 133 ? -7.768 0.497 -2.401 1.00 84.12 133 ASP A N 1
ATOM 1015 C CA . ASP A 1 133 ? -8.729 0.792 -3.469 1.00 84.12 133 ASP A CA 1
ATOM 1016 C C . ASP A 1 133 ? -8.125 1.778 -4.474 1.00 84.12 133 ASP A C 1
ATOM 1018 O O . ASP A 1 133 ? -8.325 1.643 -5.680 1.00 84.12 133 ASP A O 1
ATOM 1022 N N . GLU A 1 134 ? -7.352 2.743 -3.971 1.00 88.12 134 GLU A N 1
ATOM 1023 C CA . GLU A 1 134 ? -6.614 3.717 -4.763 1.00 88.12 134 GLU A CA 1
ATOM 1024 C C . GLU A 1 134 ? -5.634 3.021 -5.716 1.00 88.12 134 GLU A C 1
ATOM 1026 O O . GLU A 1 134 ? -5.741 3.202 -6.928 1.00 88.12 134 GLU A O 1
ATOM 1031 N N . ALA A 1 135 ? -4.755 2.144 -5.218 1.00 87.19 135 ALA A N 1
ATOM 1032 C CA . ALA A 1 135 ? -3.821 1.412 -6.073 1.00 87.19 135 ALA A CA 1
ATOM 1033 C C . ALA A 1 135 ? -4.531 0.423 -7.012 1.00 87.19 135 ALA A C 1
ATOM 1035 O O . ALA A 1 135 ? -4.183 0.335 -8.189 1.00 87.19 135 ALA A O 1
ATOM 1036 N N . ALA A 1 136 ? -5.555 -0.295 -6.536 1.00 86.69 136 ALA A N 1
ATOM 1037 C CA . ALA A 1 136 ? -6.315 -1.240 -7.357 1.00 86.69 136 ALA A CA 1
ATOM 1038 C C . ALA A 1 136 ? -7.070 -0.553 -8.508 1.00 86.69 136 ALA A C 1
ATOM 1040 O O . ALA A 1 136 ? -7.261 -1.165 -9.561 1.00 86.69 136 ALA A O 1
ATOM 1041 N N . SER A 1 137 ? -7.457 0.718 -8.348 1.00 88.44 137 SER A N 1
ATOM 1042 C CA . SER A 1 137 ? -8.165 1.473 -9.387 1.00 88.44 137 SER A CA 1
ATOM 1043 C C . SER A 1 137 ? -7.353 1.644 -10.679 1.00 88.44 137 SER A C 1
ATOM 1045 O O . SER A 1 137 ? -7.931 1.575 -11.766 1.00 88.44 137 SER A O 1
ATOM 1047 N N . PHE A 1 138 ? -6.021 1.732 -10.591 1.00 88.44 138 PHE A N 1
ATOM 1048 C CA . PHE A 1 138 ? -5.123 1.816 -11.755 1.00 88.44 138 PHE A CA 1
ATOM 1049 C C . PHE A 1 138 ? -5.045 0.519 -12.567 1.00 88.44 138 PHE A C 1
ATOM 1051 O O . PHE A 1 138 ? -4.624 0.531 -13.721 1.00 88.44 138 PHE A O 1
ATOM 1058 N N . PHE A 1 139 ? -5.479 -0.601 -11.989 1.00 87.44 139 PHE A N 1
ATOM 1059 C CA . PHE A 1 139 ? -5.557 -1.893 -12.667 1.00 87.44 139 PHE A CA 1
ATOM 1060 C C . PHE A 1 139 ? -6.985 -2.237 -13.098 1.00 87.44 139 PHE A C 1
ATOM 1062 O O . PHE A 1 139 ? -7.226 -3.334 -13.588 1.00 87.44 139 PHE A O 1
ATOM 1069 N N . SER A 1 140 ? -7.952 -1.327 -12.952 1.00 85.25 140 SER A N 1
ATOM 1070 C CA . SER A 1 140 ? -9.356 -1.604 -13.286 1.00 85.25 140 SER A CA 1
ATOM 1071 C C . SER A 1 140 ? -9.575 -1.949 -14.763 1.00 85.25 140 SER A C 1
ATOM 1073 O O . SER A 1 140 ? -10.402 -2.803 -15.072 1.00 85.25 140 SER A O 1
ATOM 1075 N N . ARG A 1 141 ? -8.790 -1.369 -15.682 1.00 83.00 141 ARG A N 1
ATOM 1076 C CA . ARG A 1 141 ? -8.851 -1.707 -17.114 1.00 83.00 141 ARG A CA 1
ATOM 1077 C C . ARG A 1 141 ? -8.404 -3.144 -17.402 1.00 83.00 141 ARG A C 1
ATOM 1079 O O . ARG A 1 141 ? -8.945 -3.777 -18.300 1.00 83.00 141 ARG A O 1
ATOM 1086 N N . THR A 1 142 ? -7.432 -3.663 -16.652 1.00 85.12 142 THR A N 1
ATOM 1087 C CA . THR A 1 142 ? -6.874 -5.009 -16.866 1.00 85.12 142 THR A CA 1
ATOM 1088 C C . THR A 1 142 ? -7.547 -6.075 -16.003 1.00 85.12 142 THR A C 1
ATOM 1090 O O . THR A 1 142 ? -7.688 -7.217 -16.432 1.00 85.12 142 THR A O 1
ATOM 1093 N N . LEU A 1 143 ? -7.973 -5.722 -14.790 1.00 85.94 143 LEU A N 1
ATOM 1094 C CA . LEU A 1 143 ? -8.519 -6.644 -13.789 1.00 85.94 143 LEU A CA 1
ATOM 1095 C C . LEU A 1 143 ? -10.041 -6.539 -13.615 1.00 85.94 143 LEU A C 1
ATOM 1097 O O . LEU A 1 143 ? -10.640 -7.419 -12.992 1.00 85.94 143 LEU A O 1
ATOM 1101 N N . GLY A 1 144 ? -10.669 -5.500 -14.165 1.00 86.56 144 GLY A N 1
ATOM 1102 C CA . GLY A 1 144 ? -12.088 -5.198 -13.993 1.00 86.56 144 GLY A CA 1
ATOM 1103 C C . GLY A 1 144 ? -12.401 -4.489 -12.671 1.00 86.56 144 GLY A C 1
ATOM 1104 O O . GLY A 1 144 ? -11.524 -3.954 -11.992 1.00 86.56 144 GLY A O 1
ATOM 1105 N N . ALA A 1 145 ? -13.685 -4.480 -12.301 1.00 85.44 145 ALA A N 1
ATOM 1106 C CA . ALA A 1 145 ? -14.152 -3.876 -11.054 1.00 85.44 145 ALA A CA 1
ATOM 1107 C C . ALA A 1 145 ? -13.453 -4.486 -9.826 1.00 85.44 145 ALA A C 1
ATOM 1109 O O . ALA A 1 145 ? -13.258 -5.702 -9.747 1.00 85.44 145 ALA A O 1
ATOM 1110 N N . ILE A 1 146 ? -13.114 -3.634 -8.854 1.00 84.38 146 ILE A N 1
ATOM 1111 C CA . ILE A 1 146 ? -12.408 -4.032 -7.632 1.00 84.38 146 ILE A CA 1
ATOM 1112 C C . ILE A 1 146 ? -13.262 -5.035 -6.852 1.00 84.38 146 ILE A C 1
ATOM 1114 O O . ILE A 1 146 ? -14.394 -4.741 -6.467 1.00 84.38 146 ILE A O 1
ATOM 1118 N N . LYS A 1 147 ? -12.703 -6.222 -6.594 1.00 82.12 147 LYS A N 1
ATOM 1119 C CA . LYS A 1 147 ? -13.340 -7.273 -5.791 1.00 82.12 147 LYS A CA 1
ATOM 1120 C C . LYS A 1 147 ? -12.439 -7.658 -4.626 1.00 82.12 147 LYS A C 1
ATOM 1122 O O . LYS A 1 147 ? -11.296 -8.054 -4.827 1.00 82.12 147 LYS A O 1
ATOM 1127 N N . TYR A 1 148 ? -12.971 -7.663 -3.409 1.00 80.81 148 TYR A N 1
ATOM 1128 C CA . TYR A 1 148 ? -12.242 -8.107 -2.211 1.00 80.81 148 TYR A CA 1
ATOM 1129 C C . TYR A 1 148 ? -12.258 -9.634 -2.075 1.00 80.81 148 TYR A C 1
ATOM 1131 O O . TYR A 1 148 ? -12.694 -10.185 -1.068 1.00 80.81 148 TYR A O 1
ATOM 1139 N N . THR A 1 149 ? -11.810 -10.320 -3.125 1.00 81.81 149 THR A N 1
ATOM 1140 C CA . THR A 1 149 ? -11.755 -11.783 -3.199 1.00 81.81 149 THR A CA 1
ATOM 1141 C C . THR A 1 149 ? -10.319 -12.247 -3.392 1.00 81.81 149 THR A C 1
ATOM 1143 O O . THR A 1 149 ? -9.490 -11.543 -3.972 1.00 81.81 149 THR A O 1
ATOM 1146 N N . ASP A 1 150 ? -10.028 -13.461 -2.941 1.00 73.38 150 ASP A N 1
ATOM 1147 C CA . ASP A 1 150 ? -8.703 -14.064 -3.076 1.00 73.38 150 ASP A CA 1
ATOM 1148 C C . ASP A 1 150 ? -8.200 -14.167 -4.526 1.00 73.38 150 ASP A C 1
ATOM 1150 O O . ASP A 1 150 ? -7.050 -13.794 -4.777 1.00 73.38 150 ASP A O 1
ATOM 1154 N N . PRO A 1 151 ? -9.020 -14.602 -5.505 1.00 83.31 151 PRO A N 1
ATOM 1155 C CA . PRO A 1 151 ? -8.600 -14.639 -6.903 1.00 83.31 151 PRO A CA 1
ATOM 1156 C C . PRO A 1 151 ? -8.268 -13.254 -7.464 1.00 83.31 151 PRO A C 1
ATOM 1158 O O . PRO A 1 151 ? -7.300 -13.116 -8.209 1.00 83.31 151 PRO A O 1
ATOM 1161 N N . PHE A 1 152 ? -9.033 -12.222 -7.092 1.00 84.81 152 PHE A N 1
ATOM 1162 C CA . PHE A 1 152 ? -8.755 -10.851 -7.522 1.00 84.81 152 PHE A CA 1
ATOM 1163 C C . PHE A 1 152 ? -7.434 -10.348 -6.935 1.00 84.81 152 PHE A C 1
ATOM 1165 O O . PHE A 1 152 ? -6.595 -9.838 -7.674 1.00 84.81 152 PHE A O 1
ATOM 1172 N N . TYR A 1 153 ? -7.205 -10.571 -5.636 1.00 84.75 153 TYR A N 1
ATOM 1173 C CA . TYR A 1 153 ? -5.956 -10.176 -4.988 1.00 84.75 153 TYR A CA 1
ATOM 1174 C C . TYR A 1 153 ? -4.731 -10.822 -5.639 1.00 84.75 153 TYR A C 1
ATOM 1176 O O . TYR A 1 153 ? -3.742 -10.136 -5.864 1.00 84.75 153 TYR A O 1
ATOM 1184 N N . LYS A 1 154 ? -4.783 -12.115 -5.984 1.00 84.88 154 LYS A N 1
ATOM 1185 C CA . LYS A 1 154 ? -3.661 -12.790 -6.662 1.00 84.88 154 LYS A CA 1
ATOM 1186 C C . LYS A 1 154 ? -3.322 -12.129 -8.000 1.00 84.88 154 LYS A C 1
ATOM 1188 O O . LYS A 1 154 ? -2.149 -11.912 -8.289 1.00 84.88 154 LYS A O 1
ATOM 1193 N N . LYS A 1 155 ? -4.341 -11.769 -8.788 1.00 87.69 155 LYS A N 1
ATOM 1194 C CA . LYS A 1 155 ? -4.148 -11.053 -10.057 1.00 87.69 155 LYS A CA 1
ATOM 1195 C C . LYS A 1 155 ? -3.575 -9.651 -9.835 1.00 87.69 155 LYS A C 1
ATOM 1197 O O . LYS A 1 155 ? -2.637 -9.270 -10.525 1.00 87.69 155 LYS A O 1
ATOM 1202 N N . PHE A 1 156 ? -4.094 -8.919 -8.848 1.00 89.31 156 PHE A N 1
ATOM 1203 C CA . PHE A 1 156 ? -3.561 -7.613 -8.451 1.00 89.31 156 PHE A CA 1
ATOM 1204 C C . PHE A 1 156 ? -2.096 -7.704 -8.011 1.00 89.31 156 PHE A C 1
ATOM 1206 O O . PHE A 1 156 ? -1.265 -6.928 -8.475 1.00 89.31 156 PHE A O 1
ATOM 1213 N N . ALA A 1 157 ? -1.759 -8.677 -7.164 1.00 87.25 157 ALA A N 1
ATOM 1214 C CA . ALA A 1 157 ? -0.406 -8.853 -6.660 1.00 87.25 157 ALA A CA 1
ATOM 1215 C C . ALA A 1 157 ? 0.585 -9.167 -7.787 1.00 87.25 157 ALA A C 1
ATOM 1217 O O . ALA A 1 157 ? 1.646 -8.550 -7.855 1.00 87.25 157 ALA A O 1
ATOM 1218 N N . ALA A 1 158 ? 0.209 -10.052 -8.715 1.00 87.94 158 ALA A N 1
ATOM 1219 C CA . ALA A 1 158 ? 1.008 -10.332 -9.903 1.00 87.94 158 ALA A CA 1
ATOM 1220 C C . ALA A 1 158 ? 1.204 -9.078 -10.776 1.00 87.94 158 ALA A C 1
ATOM 1222 O O . ALA A 1 158 ? 2.317 -8.809 -11.225 1.00 87.94 158 ALA A O 1
ATOM 1223 N N . ALA A 1 159 ? 0.152 -8.275 -10.969 1.00 89.94 159 ALA A N 1
ATOM 1224 C CA . ALA A 1 159 ? 0.224 -7.042 -11.753 1.00 89.94 159 ALA A CA 1
ATOM 1225 C C . ALA A 1 159 ? 1.126 -5.974 -11.105 1.00 89.94 159 ALA A C 1
ATOM 1227 O O . ALA A 1 159 ? 1.890 -5.309 -11.806 1.00 89.94 159 ALA A O 1
ATOM 1228 N N . MET A 1 160 ? 1.082 -5.840 -9.776 1.00 89.31 160 MET A N 1
ATOM 1229 C CA . MET A 1 160 ? 1.973 -4.960 -9.012 1.00 89.31 160 MET A CA 1
ATOM 1230 C C . MET A 1 160 ? 3.438 -5.374 -9.161 1.00 89.31 160 MET A C 1
ATOM 1232 O O . MET A 1 160 ? 4.273 -4.539 -9.497 1.00 89.31 160 MET A O 1
ATOM 1236 N N . VAL A 1 161 ? 3.748 -6.661 -8.972 1.00 88.62 161 VA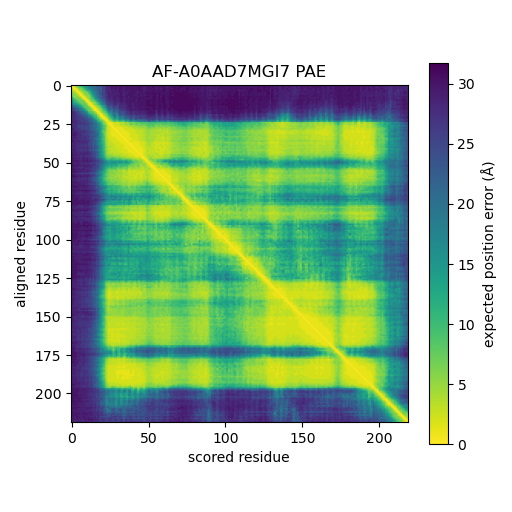L A N 1
ATOM 1237 C CA . VAL A 1 161 ? 5.120 -7.182 -9.101 1.00 88.62 161 VAL A CA 1
ATOM 1238 C C . VAL A 1 161 ? 5.656 -6.972 -10.517 1.00 88.62 161 VAL A C 1
ATOM 1240 O O . VAL A 1 161 ? 6.755 -6.445 -10.679 1.00 88.62 161 VAL A O 1
ATOM 1243 N N . ALA A 1 162 ? 4.862 -7.294 -11.541 1.00 89.75 162 ALA A N 1
ATOM 1244 C CA . ALA A 1 162 ? 5.246 -7.073 -12.934 1.00 89.75 162 ALA A CA 1
ATOM 1245 C C . ALA A 1 162 ? 5.513 -5.587 -13.232 1.00 89.75 162 ALA A C 1
ATOM 1247 O O . ALA A 1 162 ? 6.447 -5.249 -13.960 1.00 89.75 162 ALA A O 1
ATOM 1248 N N . LYS A 1 163 ? 4.722 -4.677 -12.646 1.00 90.06 163 LYS A N 1
ATOM 1249 C CA . LYS A 1 163 ? 4.926 -3.235 -12.813 1.00 90.06 163 LYS A CA 1
ATOM 1250 C C . LYS A 1 163 ? 6.208 -2.754 -12.134 1.00 90.06 163 LYS A C 1
ATOM 1252 O O . LYS A 1 163 ? 6.946 -1.996 -12.751 1.00 90.06 163 LYS A O 1
ATOM 1257 N N . VAL A 1 164 ? 6.491 -3.209 -10.914 1.00 89.19 164 VAL A N 1
ATOM 1258 C CA . VAL A 1 164 ? 7.742 -2.891 -10.204 1.00 89.19 164 VAL A CA 1
ATOM 1259 C C . VAL A 1 164 ? 8.958 -3.374 -10.996 1.00 89.19 164 VAL A C 1
ATOM 1261 O O . VAL A 1 164 ? 9.914 -2.624 -11.161 1.00 89.19 164 VAL A O 1
ATOM 1264 N N . GLN A 1 165 ? 8.908 -4.593 -11.539 1.00 88.75 165 GLN A N 1
ATOM 1265 C CA . GLN A 1 165 ? 9.978 -5.131 -12.386 1.00 88.75 165 GLN A CA 1
ATOM 1266 C C . GLN A 1 165 ? 10.201 -4.276 -13.636 1.00 88.75 165 GLN A C 1
ATOM 1268 O O . GLN A 1 165 ? 11.342 -3.957 -13.956 1.00 88.75 165 GLN A O 1
ATOM 1273 N N . LYS A 1 166 ? 9.119 -3.863 -14.309 1.00 89.50 166 LYS A N 1
ATOM 1274 C CA . LYS A 1 166 ? 9.197 -2.979 -15.477 1.00 89.50 166 LYS A CA 1
ATOM 1275 C C . LYS A 1 166 ? 9.821 -1.622 -15.127 1.00 89.50 166 LYS A C 1
ATOM 1277 O O . LYS A 1 166 ? 10.744 -1.201 -15.811 1.00 89.50 166 LYS A O 1
ATOM 1282 N N . LEU A 1 167 ? 9.371 -0.992 -14.039 1.00 88.12 167 LEU A N 1
ATOM 1283 C CA . LEU A 1 167 ? 9.918 0.288 -13.573 1.00 88.12 167 LEU A CA 1
ATOM 1284 C C . LEU A 1 167 ? 11.417 0.184 -13.281 1.00 88.12 167 LEU A C 1
ATOM 1286 O O . LEU A 1 167 ? 12.182 1.022 -13.738 1.00 88.12 167 LEU A O 1
ATOM 1290 N N . ASN A 1 168 ? 11.837 -0.874 -12.583 1.00 88.69 168 ASN A N 1
ATOM 1291 C CA . ASN A 1 168 ? 13.246 -1.106 -12.265 1.00 88.69 168 ASN A CA 1
ATOM 1292 C C . ASN A 1 168 ? 14.111 -1.390 -13.500 1.00 88.69 168 ASN A C 1
ATOM 1294 O O . ASN A 1 168 ? 15.279 -1.014 -13.508 1.00 88.69 168 ASN A O 1
ATOM 1298 N N . ALA A 1 169 ? 13.566 -2.039 -14.533 1.00 87.44 169 ALA A N 1
ATOM 1299 C CA . ALA A 1 169 ? 14.288 -2.254 -15.787 1.00 87.44 169 ALA A CA 1
ATOM 1300 C C . ALA A 1 169 ? 14.497 -0.936 -16.557 1.00 87.44 169 ALA A C 1
ATOM 1302 O O . ALA A 1 169 ? 15.562 -0.710 -17.131 1.00 87.44 169 ALA A O 1
ATOM 1303 N N . GLU A 1 170 ? 13.497 -0.052 -16.538 1.00 83.69 170 GLU A N 1
ATOM 1304 C CA . GLU A 1 170 ? 13.532 1.254 -17.211 1.00 83.69 170 GLU A CA 1
ATOM 1305 C C . GLU A 1 170 ? 14.427 2.275 -16.488 1.00 83.69 170 GLU A C 1
ATOM 1307 O O . GLU A 1 170 ? 15.021 3.140 -17.129 1.00 83.69 170 GLU A O 1
ATOM 1312 N N . SER A 1 171 ? 14.581 2.167 -15.168 1.00 72.44 171 SER A N 1
ATOM 1313 C CA . SER A 1 171 ? 15.347 3.106 -14.342 1.00 72.44 171 SER A CA 1
ATOM 1314 C C . SER A 1 171 ? 16.799 2.667 -14.100 1.00 72.44 171 SER A C 1
ATOM 1316 O O . SER A 1 171 ? 17.286 2.710 -12.976 1.00 72.44 171 SER A O 1
ATOM 1318 N N . SER A 1 172 ? 17.520 2.248 -15.142 1.00 62.75 172 SER A N 1
ATOM 1319 C CA . SER A 1 172 ? 18.916 1.766 -15.041 1.00 62.75 172 SER A CA 1
ATOM 1320 C C . SER A 1 172 ? 19.972 2.887 -14.857 1.00 62.75 172 SER A C 1
ATOM 1322 O O . SER A 1 172 ? 21.098 2.766 -15.335 1.00 62.75 172 SER A O 1
ATOM 1324 N N . GLY A 1 173 ? 19.624 4.001 -14.199 1.00 62.34 173 GLY A N 1
ATOM 1325 C CA . GLY A 1 173 ? 20.526 5.136 -13.953 1.00 62.34 173 GLY A CA 1
ATOM 1326 C C . GLY A 1 173 ? 21.237 5.078 -12.587 1.00 62.34 173 GLY A C 1
ATOM 1327 O O . GLY A 1 173 ? 20.688 4.504 -11.649 1.00 62.34 173 GLY A O 1
ATOM 1328 N N . PRO A 1 174 ? 22.418 5.711 -12.432 1.00 56.59 174 PRO A N 1
ATOM 1329 C CA . PRO A 1 174 ? 23.212 5.677 -11.193 1.00 56.59 174 PRO A CA 1
ATOM 1330 C C . PRO A 1 174 ? 22.521 6.301 -9.963 1.00 56.59 174 PRO A C 1
ATOM 1332 O O . PRO A 1 174 ? 22.817 5.889 -8.848 1.00 56.59 174 PRO A O 1
ATOM 1335 N N . ASP A 1 175 ? 21.559 7.211 -10.161 1.00 58.97 175 ASP A N 1
ATOM 1336 C CA . ASP A 1 175 ? 20.752 7.837 -9.092 1.00 58.97 175 ASP A CA 1
ATOM 1337 C C . ASP A 1 175 ? 19.337 7.237 -8.957 1.00 58.97 175 ASP A C 1
ATOM 1339 O O . ASP A 1 175 ? 18.484 7.757 -8.232 1.00 58.97 175 ASP A O 1
ATOM 1343 N N . SER A 1 176 ? 19.030 6.150 -9.673 1.00 67.00 176 SER A N 1
ATOM 1344 C CA . SER A 1 176 ? 17.679 5.585 -9.670 1.00 67.00 176 SER A CA 1
ATOM 1345 C C . SER A 1 176 ? 17.424 4.737 -8.429 1.00 67.00 176 SER A C 1
ATOM 1347 O O . SER A 1 176 ? 17.977 3.654 -8.243 1.00 67.00 176 SER A O 1
ATOM 1349 N N . GLN A 1 177 ? 16.529 5.223 -7.574 1.00 71.81 177 GLN A N 1
ATOM 1350 C CA . GLN A 1 177 ? 16.071 4.474 -6.416 1.00 71.81 177 GLN A CA 1
ATOM 1351 C C . GLN A 1 177 ? 15.258 3.246 -6.857 1.00 71.81 177 GLN A C 1
ATOM 1353 O O . GLN A 1 177 ? 14.256 3.377 -7.557 1.00 71.81 177 GLN A O 1
ATOM 1358 N N . ALA A 1 178 ? 15.641 2.057 -6.383 1.00 85.06 178 ALA A N 1
ATOM 1359 C CA . ALA A 1 178 ? 14.910 0.826 -6.677 1.00 85.06 178 ALA A CA 1
ATOM 1360 C C . ALA A 1 178 ? 13.448 0.905 -6.195 1.00 85.06 178 ALA A C 1
ATOM 1362 O O . ALA A 1 178 ? 13.170 1.210 -5.023 1.00 85.06 178 ALA A O 1
ATOM 1363 N N . TRP A 1 179 ? 12.519 0.597 -7.098 1.00 87.50 179 TRP A N 1
ATOM 1364 C CA . TRP A 1 179 ? 11.099 0.455 -6.818 1.00 87.50 179 TRP A CA 1
ATOM 1365 C C . TRP A 1 179 ? 10.827 -0.835 -6.058 1.00 87.50 179 TRP A C 1
ATOM 1367 O O . TRP A 1 179 ? 11.350 -1.903 -6.380 1.00 87.50 179 TRP A O 1
ATOM 1377 N N . ASP A 1 180 ? 9.937 -0.729 -5.078 1.00 87.31 180 ASP A N 1
ATOM 1378 C CA . ASP A 1 180 ? 9.338 -1.858 -4.388 1.00 87.31 180 ASP A CA 1
ATOM 1379 C C . ASP A 1 180 ? 7.805 -1.731 -4.412 1.00 87.31 180 ASP A C 1
ATOM 1381 O O . ASP A 1 180 ? 7.237 -0.693 -4.777 1.00 87.31 180 ASP A O 1
ATOM 1385 N N . SER A 1 181 ? 7.125 -2.808 -4.020 1.00 85.69 181 SER A N 1
ATOM 1386 C CA . SER A 1 181 ? 5.662 -2.868 -3.969 1.00 85.69 181 SER A CA 1
ATOM 1387 C C . SER A 1 181 ? 5.041 -1.784 -3.081 1.00 85.69 181 SER A C 1
ATOM 1389 O O . SER A 1 181 ? 3.949 -1.308 -3.386 1.00 85.69 181 SER A O 1
ATOM 1391 N N . MET A 1 182 ? 5.713 -1.386 -1.998 1.00 84.81 182 MET A N 1
ATOM 1392 C CA . MET A 1 182 ? 5.219 -0.383 -1.051 1.00 84.81 182 MET A CA 1
ATOM 1393 C C . MET A 1 182 ? 5.358 1.035 -1.606 1.00 84.81 182 MET A C 1
ATOM 1395 O O . MET A 1 182 ? 4.423 1.823 -1.494 1.00 84.81 182 MET A O 1
ATOM 1399 N N . LYS A 1 183 ? 6.486 1.367 -2.237 1.00 88.44 183 LYS A N 1
ATOM 1400 C CA . LYS A 1 183 ? 6.730 2.649 -2.909 1.00 88.44 183 LYS A CA 1
ATOM 1401 C C . LYS A 1 183 ? 5.745 2.854 -4.045 1.00 88.44 183 LYS A C 1
ATOM 1403 O O . LYS A 1 183 ? 5.134 3.916 -4.125 1.00 88.44 183 LYS A O 1
ATOM 1408 N N . LEU A 1 184 ? 5.533 1.828 -4.873 1.00 90.44 184 LEU A N 1
ATOM 1409 C CA . LEU A 1 184 ? 4.548 1.895 -5.950 1.00 90.44 184 LEU A CA 1
ATOM 1410 C C . LEU A 1 184 ? 3.136 2.113 -5.391 1.00 90.44 184 LEU A C 1
ATOM 1412 O O . LEU A 1 184 ? 2.416 2.989 -5.858 1.00 90.44 184 LEU A O 1
ATOM 1416 N N . GLU A 1 185 ? 2.746 1.362 -4.362 1.00 91.12 185 GLU A N 1
ATOM 1417 C CA . GLU A 1 185 ? 1.432 1.510 -3.733 1.00 91.12 185 GLU A CA 1
ATOM 1418 C C . GLU A 1 185 ? 1.230 2.911 -3.132 1.00 91.12 185 GLU A C 1
ATOM 1420 O O . GLU A 1 185 ? 0.197 3.536 -3.375 1.00 91.12 185 GLU A O 1
ATOM 1425 N N . ARG A 1 186 ? 2.230 3.437 -2.416 1.00 90.88 186 ARG A N 1
ATOM 1426 C CA . ARG A 1 186 ? 2.210 4.788 -1.835 1.00 90.88 186 ARG A CA 1
ATOM 1427 C C . ARG A 1 186 ? 2.128 5.876 -2.898 1.00 90.88 186 ARG A C 1
ATOM 1429 O O . ARG A 1 186 ? 1.364 6.822 -2.721 1.00 90.88 186 ARG A O 1
ATOM 1436 N N . ALA A 1 187 ? 2.861 5.728 -4.000 1.00 91.81 187 ALA A N 1
ATOM 1437 C CA . ALA A 1 187 ? 2.813 6.656 -5.123 1.00 91.81 187 ALA A CA 1
ATOM 1438 C C . ALA A 1 187 ? 1.417 6.678 -5.767 1.00 91.81 187 ALA A C 1
ATOM 1440 O O . ALA A 1 187 ? 0.822 7.745 -5.915 1.00 91.81 187 ALA A O 1
ATOM 1441 N N . LEU A 1 188 ? 0.845 5.509 -6.076 1.00 91.56 188 LEU A N 1
ATOM 1442 C CA . LEU A 1 188 ? -0.506 5.406 -6.643 1.00 91.56 188 LEU A CA 1
ATOM 1443 C C . LEU A 1 188 ? -1.568 5.969 -5.689 1.00 91.56 188 LEU A C 1
ATOM 1445 O O . LEU A 1 188 ? -2.455 6.714 -6.111 1.00 91.56 188 LEU A O 1
ATOM 1449 N N . PHE A 1 189 ? -1.449 5.667 -4.394 1.00 90.94 189 PHE A N 1
ATOM 1450 C CA . PHE A 1 189 ? -2.302 6.249 -3.364 1.00 90.94 189 PHE A CA 1
ATOM 1451 C C . PHE A 1 189 ? -2.202 7.778 -3.356 1.00 90.94 189 PHE A C 1
ATOM 1453 O O . PHE A 1 189 ? -3.229 8.453 -3.434 1.00 90.94 189 PHE A O 1
ATOM 1460 N N . ALA A 1 190 ? -0.987 8.333 -3.319 1.00 90.69 190 ALA A N 1
ATOM 1461 C CA . ALA A 1 190 ? -0.768 9.774 -3.313 1.00 90.69 190 ALA A CA 1
ATOM 1462 C C . ALA A 1 190 ? -1.392 10.445 -4.543 1.00 90.69 190 ALA A C 1
ATOM 1464 O O . ALA A 1 190 ? -2.112 11.427 -4.383 1.00 90.69 190 ALA A O 1
ATOM 1465 N N . ILE A 1 191 ? -1.234 9.872 -5.743 1.00 90.25 191 ILE A N 1
ATOM 1466 C CA . ILE A 1 191 ? -1.882 10.377 -6.966 1.00 90.25 191 ILE A CA 1
ATOM 1467 C C . ILE A 1 191 ? -3.402 10.461 -6.785 1.00 90.25 191 ILE A C 1
ATOM 1469 O O . ILE A 1 191 ? -4.000 11.496 -7.081 1.00 90.25 191 ILE A O 1
ATOM 1473 N N . CYS A 1 192 ? -4.047 9.404 -6.283 1.00 88.88 192 CYS A N 1
ATOM 1474 C CA . CYS A 1 192 ? -5.497 9.405 -6.074 1.00 88.88 192 CYS A CA 1
ATOM 1475 C C . CYS A 1 192 ? -5.950 10.478 -5.078 1.00 88.88 192 CYS A C 1
ATOM 1477 O O . CYS A 1 192 ? -6.944 11.165 -5.325 1.00 88.88 192 CYS A O 1
ATOM 1479 N N . ILE A 1 193 ? -5.245 10.629 -3.954 1.00 87.69 193 ILE A N 1
ATOM 1480 C CA . ILE A 1 193 ? -5.615 11.611 -2.929 1.00 87.69 193 ILE A CA 1
ATOM 1481 C C . ILE A 1 193 ? -5.384 13.036 -3.419 1.00 87.69 193 ILE A C 1
ATOM 1483 O O . ILE A 1 193 ? -6.268 13.880 -3.271 1.00 87.69 193 ILE A O 1
ATOM 1487 N N . LEU A 1 194 ? -4.236 13.299 -4.041 1.00 87.31 194 LEU A N 1
ATOM 1488 C CA . LEU A 1 194 ? -3.902 14.613 -4.582 1.00 87.31 194 LEU A CA 1
ATOM 1489 C C . LEU A 1 194 ? -4.878 15.021 -5.683 1.00 87.31 194 LEU A C 1
ATOM 1491 O O . LEU A 1 194 ? -5.300 16.164 -5.696 1.00 87.31 194 LEU A O 1
ATOM 1495 N N . LYS A 1 195 ? -5.339 14.101 -6.536 1.00 84.75 195 LYS A N 1
ATOM 1496 C CA . LYS A 1 195 ? -6.398 14.404 -7.516 1.00 84.75 195 LYS A CA 1
ATOM 1497 C C . LYS A 1 195 ? -7.745 14.731 -6.879 1.00 84.75 195 LYS A C 1
ATOM 1499 O O . LYS A 1 195 ? -8.508 15.527 -7.413 1.00 84.75 195 LYS A O 1
ATOM 1504 N N . LYS A 1 196 ? -8.073 14.071 -5.768 1.00 83.81 196 LYS A N 1
ATOM 1505 C CA . LYS A 1 196 ? -9.359 14.248 -5.085 1.00 83.81 196 LYS A CA 1
ATOM 1506 C C . LYS A 1 196 ? -9.406 15.541 -4.258 1.00 83.81 196 LYS A C 1
ATOM 1508 O O . LYS A 1 196 ? -10.473 16.136 -4.143 1.00 83.81 196 LYS A O 1
ATOM 1513 N N . HIS A 1 197 ? -8.281 15.948 -3.669 1.00 76.25 197 HIS A N 1
ATOM 1514 C CA . HIS A 1 197 ? -8.208 17.048 -2.695 1.00 76.25 197 HIS A CA 1
ATOM 1515 C C . HIS A 1 197 ? -7.347 18.233 -3.135 1.00 76.25 197 HIS A C 1
ATOM 1517 O O . HIS A 1 197 ? -7.610 19.362 -2.725 1.00 76.25 197 HIS A O 1
ATOM 1523 N N . GLY A 1 198 ? -6.323 17.991 -3.947 1.00 62.75 198 GLY A N 1
ATOM 1524 C CA . GLY A 1 198 ? -5.542 19.032 -4.596 1.00 62.75 198 GLY A CA 1
ATOM 1525 C C . GLY A 1 198 ? -6.357 19.583 -5.756 1.00 62.75 198 GLY A C 1
ATOM 1526 O O . GLY A 1 198 ? -6.619 18.889 -6.734 1.00 62.75 198 GLY A O 1
ATOM 1527 N N . LYS A 1 199 ? -6.807 20.828 -5.634 1.00 51.47 199 LYS A N 1
ATOM 1528 C CA . LYS A 1 199 ? -7.456 21.561 -6.721 1.00 51.47 199 LYS A CA 1
ATOM 1529 C C . LYS A 1 199 ? -6.471 21.705 -7.891 1.00 51.47 199 LYS A C 1
ATOM 1531 O O . LYS A 1 199 ? -5.724 22.666 -7.898 1.00 51.47 199 LYS A O 1
ATOM 1536 N N . GLY A 1 200 ? -6.443 20.759 -8.832 1.00 48.88 200 GLY A N 1
ATOM 1537 C CA . GLY A 1 200 ? -5.847 20.872 -10.177 1.00 48.88 200 GLY A CA 1
ATOM 1538 C C . GLY A 1 200 ? -4.328 21.092 -10.314 1.00 48.88 200 GLY A C 1
ATOM 1539 O O . GLY A 1 200 ? -3.745 20.550 -11.237 1.00 48.88 200 GLY A O 1
ATOM 1540 N N . GLU A 1 201 ? -3.658 21.813 -9.416 1.00 46.38 201 GLU A N 1
ATOM 1541 C CA . GLU A 1 201 ? -2.349 22.431 -9.697 1.00 46.38 201 GLU A CA 1
ATOM 1542 C C . GLU A 1 201 ? -1.121 21.540 -9.459 1.00 46.38 201 GLU A C 1
ATOM 1544 O O . GLU A 1 201 ? -0.015 21.893 -9.860 1.00 46.38 201 GLU A O 1
ATOM 1549 N N . LEU A 1 202 ? -1.254 20.388 -8.792 1.00 50.34 202 LEU A N 1
ATOM 1550 C CA . LEU A 1 202 ? -0.066 19.655 -8.322 1.00 50.34 202 LEU A CA 1
ATOM 1551 C C . LEU A 1 202 ? 0.414 18.531 -9.250 1.00 50.34 202 LEU A C 1
ATOM 1553 O O . LEU A 1 202 ? 1.499 17.993 -9.029 1.00 50.34 202 LEU A O 1
ATOM 1557 N N . LEU A 1 203 ? -0.367 18.183 -10.278 1.00 54.81 203 LEU A N 1
ATOM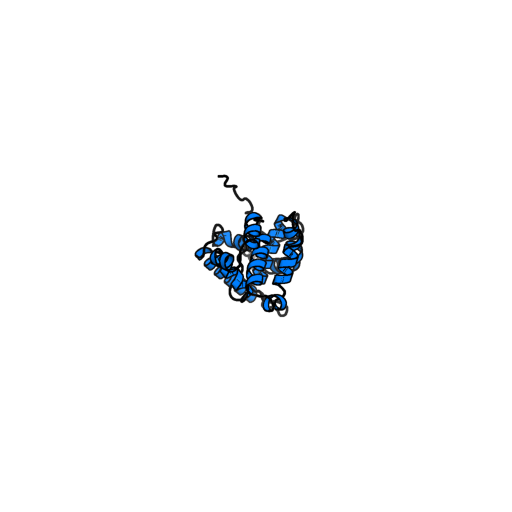 1558 C CA . LEU A 1 203 ? -0.083 17.096 -11.224 1.00 54.81 203 LEU A CA 1
ATOM 1559 C C . LEU A 1 203 ? -0.415 17.512 -12.672 1.00 54.81 203 LEU A C 1
ATOM 1561 O O . LEU A 1 203 ? -1.019 16.731 -13.405 1.00 54.81 203 LEU A O 1
ATOM 1565 N N . ASP A 1 204 ? -0.069 18.732 -13.086 1.00 42.34 204 ASP A N 1
ATOM 1566 C CA . ASP A 1 204 ? -0.167 19.099 -14.503 1.00 42.34 204 ASP A CA 1
ATOM 1567 C C . ASP A 1 204 ? 0.886 18.337 -15.318 1.00 42.34 204 ASP A C 1
ATOM 1569 O O . ASP A 1 204 ? 2.083 18.396 -15.019 1.00 42.34 204 ASP A O 1
ATOM 1573 N N . GLY A 1 205 ? 0.423 17.599 -16.334 1.00 45.78 205 GLY A N 1
ATOM 1574 C CA . GLY A 1 205 ? 1.286 17.059 -17.384 1.00 45.78 205 GLY A CA 1
ATOM 1575 C C . GLY A 1 205 ? 0.811 15.792 -18.093 1.00 45.78 205 GLY A C 1
ATOM 1576 O O . GLY A 1 205 ? 0.936 15.740 -19.306 1.00 45.78 205 GLY A O 1
ATOM 1577 N N . ASP A 1 206 ? 0.292 14.770 -17.397 1.00 41.34 206 ASP A N 1
ATOM 1578 C CA . ASP A 1 206 ? 0.375 13.420 -18.001 1.00 41.34 206 ASP A CA 1
ATOM 1579 C C . ASP A 1 206 ? -0.625 12.358 -17.510 1.00 41.34 206 ASP A C 1
ATOM 1581 O O . ASP A 1 206 ? -0.318 11.166 -17.511 1.00 41.34 206 ASP A O 1
ATOM 1585 N N . VAL A 1 207 ? -1.836 12.725 -17.064 1.00 45.31 207 VAL A N 1
ATOM 1586 C CA . VAL A 1 207 ? -2.812 11.688 -16.665 1.00 45.31 207 VAL A CA 1
ATOM 1587 C C . VAL A 1 207 ? -4.126 11.777 -17.429 1.00 45.31 207 VAL A C 1
ATOM 1589 O O . VAL A 1 207 ? -4.820 12.785 -17.292 1.00 45.31 207 VAL A O 1
ATOM 1592 N N . PRO A 1 208 ? -4.526 10.712 -18.160 1.00 38.41 208 PRO A N 1
ATOM 1593 C CA . PRO A 1 208 ? -5.815 10.658 -18.831 1.00 38.41 208 PRO A CA 1
ATOM 1594 C C . PRO A 1 208 ? -6.962 10.948 -17.862 1.00 38.4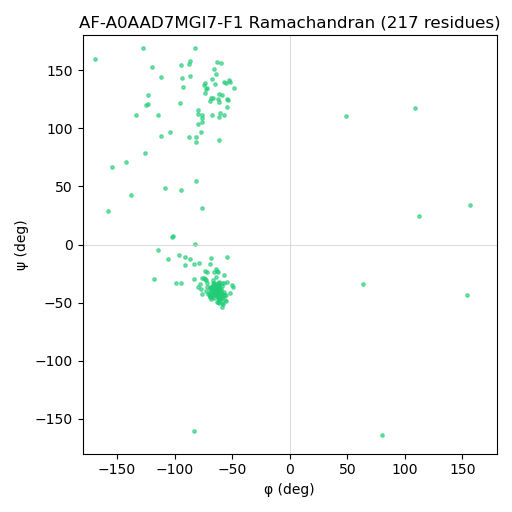1 208 PRO A C 1
ATOM 1596 O O . PRO A 1 208 ? -7.113 10.322 -16.806 1.00 38.41 208 PRO A O 1
ATOM 1599 N N . SER A 1 209 ? -7.759 11.944 -18.232 1.00 43.38 209 SER A N 1
ATOM 1600 C CA . SER A 1 209 ? -8.985 12.329 -17.553 1.00 43.38 209 SER A CA 1
ATOM 1601 C C . SER A 1 209 ? -10.110 11.402 -17.997 1.00 43.38 209 SER A C 1
ATOM 1603 O O . SER A 1 209 ? -10.819 11.734 -18.937 1.00 43.38 209 SER A O 1
ATOM 1605 N N . ASP A 1 210 ? -10.302 10.268 -17.326 1.00 46.47 210 ASP A N 1
ATOM 1606 C CA . ASP A 1 210 ? -11.651 9.764 -17.043 1.00 46.47 210 ASP A CA 1
ATOM 1607 C C . ASP A 1 210 ? -11.623 8.600 -16.040 1.00 46.47 210 ASP A C 1
ATOM 1609 O O . ASP A 1 210 ? -10.615 7.908 -15.918 1.00 46.47 210 ASP A O 1
ATOM 1613 N N . SER A 1 211 ? -12.762 8.334 -15.391 1.00 37.78 211 SER A N 1
ATOM 1614 C CA . SER A 1 211 ? -13.097 7.165 -14.534 1.00 37.78 211 SER A CA 1
ATOM 1615 C C . SER A 1 211 ? -13.299 7.416 -13.032 1.00 37.78 211 SER A C 1
ATOM 1617 O O . SER A 1 211 ? -13.242 6.481 -12.232 1.00 37.78 211 SER A O 1
ATOM 1619 N N . LEU A 1 212 ? -13.655 8.634 -12.614 1.00 38.31 212 LEU A N 1
ATOM 1620 C CA . LEU A 1 212 ? -14.258 8.866 -11.287 1.00 38.31 212 LEU A CA 1
ATOM 1621 C C . LEU A 1 212 ? -15.746 9.226 -11.384 1.00 38.31 212 LEU A C 1
ATOM 1623 O O . LEU A 1 212 ? -16.222 10.150 -10.734 1.00 38.31 212 LEU A O 1
ATOM 1627 N N . LYS A 1 213 ? -16.521 8.452 -12.150 1.00 32.06 213 LYS A N 1
ATOM 1628 C CA . LYS A 1 213 ? -17.982 8.399 -11.994 1.00 32.06 213 LYS A CA 1
ATOM 1629 C C . LYS A 1 213 ? -18.367 7.028 -11.453 1.00 32.06 213 LYS A C 1
ATOM 1631 O O . LYS A 1 213 ? -18.549 6.074 -12.200 1.00 32.06 213 LYS A O 1
ATOM 1636 N N . ARG A 1 214 ? -18.476 6.919 -10.127 1.00 44.38 214 ARG A N 1
ATOM 1637 C CA . ARG A 1 214 ? -19.140 5.774 -9.490 1.00 44.38 214 ARG A CA 1
ATOM 1638 C C . ARG A 1 214 ? -20.649 6.004 -9.564 1.00 44.38 214 ARG A C 1
ATOM 1640 O O . ARG A 1 214 ? -21.138 6.962 -8.969 1.00 44.38 214 ARG A O 1
ATOM 1647 N N . LYS A 1 215 ? -21.372 5.138 -10.287 1.00 32.22 215 LYS A N 1
ATOM 1648 C CA . LYS A 1 215 ? -22.827 5.008 -10.135 1.00 32.22 215 LYS A CA 1
ATOM 1649 C C . LYS A 1 215 ? -23.109 4.572 -8.696 1.00 32.22 215 LYS A C 1
ATOM 1651 O O . LYS A 1 215 ? -22.455 3.679 -8.163 1.00 32.22 215 LYS A O 1
ATOM 1656 N N . ARG A 1 216 ? -24.018 5.306 -8.065 1.00 28.80 216 ARG A N 1
ATOM 1657 C CA . ARG A 1 216 ? -24.576 5.037 -6.747 1.00 28.80 216 ARG A CA 1
ATOM 1658 C C . ARG A 1 216 ? -25.583 3.908 -6.944 1.00 28.80 216 ARG A C 1
ATOM 1660 O O . ARG A 1 216 ? -26.628 4.158 -7.528 1.00 28.80 216 ARG A O 1
ATOM 1667 N N . ASP A 1 217 ? -25.241 2.698 -6.520 1.00 33.31 217 ASP A N 1
ATOM 1668 C CA . ASP A 1 217 ? -26.266 1.693 -6.254 1.00 33.31 217 ASP A CA 1
ATOM 1669 C C . ASP A 1 217 ? -26.842 2.041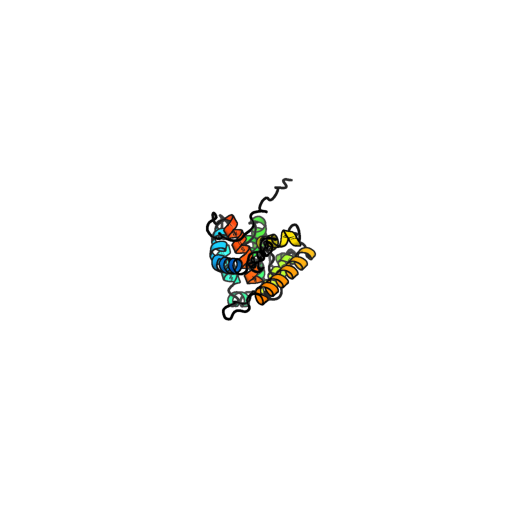 -4.878 1.00 33.31 217 ASP A C 1
ATOM 1671 O O . ASP A 1 217 ? -26.169 1.920 -3.849 1.00 33.31 217 ASP A O 1
ATOM 1675 N N . GLU A 1 218 ? -28.034 2.628 -4.903 1.00 27.06 218 GLU A N 1
ATOM 1676 C CA . GLU A 1 218 ? -28.936 2.697 -3.755 1.00 27.06 218 GLU A CA 1
ATOM 1677 C C . GLU A 1 218 ? -29.809 1.427 -3.737 1.00 27.06 218 GLU A C 1
ATOM 1679 O O . GLU A 1 218 ? -29.903 0.758 -4.769 1.00 27.06 218 GLU A O 1
ATOM 1684 N N . PRO A 1 219 ? -30.322 1.048 -2.553 1.00 42.75 219 PRO A N 1
ATOM 1685 C CA . PRO A 1 219 ? -30.763 -0.310 -2.225 1.00 42.75 219 PRO A CA 1
ATOM 1686 C C . PRO A 1 219 ? -31.971 -0.817 -3.016 1.00 42.75 219 PRO A C 1
ATOM 1688 O O . PRO A 1 219 ? -32.816 0.010 -3.424 1.00 42.75 219 PRO A O 1
#

Organism: NCBI:txid1033252

Nearest PDB structures (foldseek):
  3knt-assembly1_A  TM=3.560E-01  e=1.667E+00  Methanocaldococcus jannaschii
  3ejy-assembly1_A  TM=1.496E-01  e=3.651E+00  Escherichia coli

Secondary structure (DSSP, 8-state):
-----------------------SSPPHHHHHHHHHTHHHHHHHHHHT-TT-TTHHHHHHHHHH-HHHHHHS-HHHHHHHHHHHHHHHSS--HHHHHHHHHS-HHHHHHHS-HHHHHHHHHHH-TTTS----HHHHHTTHHHH-S---SHHHHHHHHHHHHHHHHHHHHH--STT-PPP-HHHHHHHHHHHHHHHHHS-STTS-SS-------------

Mean predicted aligned error: 13.12 Å

Sequence (219 aa):
MPPRKKQKTASGSKATPVSEPPTDFPSAALLTRALEQYPHALSLRSKEHTKAPNQLTELDAWLTNTEKRAAEQSCILSATLMKWKLSRGKSRPTLLGLVAANPETLILKATSTLAKRSLLTLQAPHLLPFMSDEAASFFSRTLGAIKYTDPFYKKFAAAMVAKVQKLNAESSGPDSQAWDSMKLERALFAICILKKHGKGELLDGDVPSDSLKRKRDEP

Solvent-accessible surface area (backbone atoms only — not comparable to full-atom values): 13492 Å² total; per-residue (Å²): 140,85,87,79,92,80,89,82,85,84,89,80,85,75,83,72,82,80,77,72,76,85,64,86,59,77,49,72,70,56,38,53,56,22,43,74,41,28,68,58,25,43,50,58,57,15,54,70,37,84,92,46,49,58,55,46,53,54,42,48,54,50,65,71,34,60,66,64,53,71,72,46,55,72,61,55,52,55,50,52,48,51,48,38,55,42,57,71,50,79,80,47,68,72,59,51,51,50,56,71,76,47,58,51,74,56,49,63,69,71,43,50,72,69,56,52,48,50,55,47,17,73,80,37,43,90,79,34,56,67,84,46,72,52,40,50,54,78,40,28,90,83,71,41,79,91,54,104,42,73,73,49,47,54,54,51,40,53,53,49,51,54,49,34,54,51,52,46,67,72,44,80,50,98,84,49,76,82,63,42,44,58,58,52,35,44,9,39,33,17,48,50,42,36,66,74,68,42,81,73,73,90,71,79,85,76,71,81,90,78,86,89,78,78,81,81,85,72,137

Foldseek 3Di:
DDDDDDDDDDDDDDDDPPDDDADQADDLVLLVLLLVCLLVLQLLLLCVPVVGSCLLVVLVVCLPPPPNLVPDDPFCLLLSLVVNQCSLAPNDPVVNVVSVPDGVVVVVVPDDPLSVLSSVCSVPVQQAANDDPLLVVSCCVPQNDDDPDPVSRVVSRVVLVVVQVVSQVVQPDPPDDRDGRHSSSSSSSSVVSCVVRVPPDSDPDGHDDDDPDDDDPDD

Radius of gyration: 23.63 Å; Cα contacts (8 Å, |Δi|>4): 174; chains: 1; bounding box: 54×38×103 Å